Protein AF-0000000066205651 (afdb_homodimer)

Secondary structure (DSSP, 8-state):
-EEEPP---EEEEE-SSSSEEEEESS-B-TT-EEEEEEEEEE-HHHHHHTGGGSGGGGTEEE-GGG-EEEE-BTTTTPEE-SS-SEEEEEETTTTEEEEEESSPBPTTPEEEE-SSS------TTS------S--------------/-EEEPP---EEEEE-SSSSEEEEESS-B-TT-EEEEEEEEEE-HHHHHHTGGGSGGGGTEEE-GGG-EEEE-BTTTTPEE-SS-SEEEEEETTTTEEEEEESSPBPTTPEEEE-SSS------TTS------S--------------

Foldseek 3Di:
DDDDFDDFQWDWDDDPPRAIFIFHQAKDFFFDFRGKFAKDKDDQVCCVVPVCPDPNVVAWDQDPPNMIIHTPDCSRRAAADPDAQKDWDADNVRRMIIITGRGMHHHGGTHHDHPDRDPPPPPVPPPPDPDDPDDPDPDPPPPPPPD/DDDDFDDFQWDWDDDPPHAIFIFHQAKDFFFDWRGKFAKDKDDQVCCVVPVCPDPCVVAWDQDPPNMIIHTPDCSRRAAADPDAQKDWEADNVRRMIIITGHGMHHHGGTHHDHPDPDPHPPPPPPPPPDPDPDCVDDDPPPPPPPD

GO terms:
  GO:0062122 histone H3K37 methyltransferase activity (F, IDA)
  GO:0005634 nucleus (C, IDA)
  GO:0005737 cytoplasm (C, IDA)
  GO:0006325 chromatin organization (P, EXP)
  GO:0000785 chromatin (C, IC)
  GO:0005829 cytosol (C, HDA)
  GO:0005515 protein binding (F, IPI)

Radius of gyration: 24.52 Å; Cα contacts (8 Å, |Δi|>4): 585; chains: 2; bounding box: 42×113×71 Å

Sequence (294 aa):
MRIPVIRSPLEIRDTERKGRGVFALEPIPAQTCIEISPVLMFSKEEYEQHGQYTVLNEYTYVWSEGKQGLALGLGSMFNHDRHPNVYWKKDNRNNYISYYTLREIKTNEELCISYGDHLWFEDEASSASRISPNEENEDFPLQNISLMRIPVIRSPLEIRDTERKGRGVFALEPIPAQTCIEISPVLMFSKEEYEQHGQYTVLNEYTYVWSEGKQGLALGLGSMFNHDRHPNVYWKKDNRNNYISYYTLREIKTNEELCISYGDHLWFEDEASSASRISPNEENEDFPLQNISL

pLDDT: mean 81.28, std 26.22, range [21.36, 98.69]

Structure (mmCIF, N/CA/C/O backbone):
data_AF-0000000066205651-model_v1
#
loop_
_entity.id
_entity.type
_entity.pdbx_description
1 polymer 'Histone-lysine N-methyltransferase, H3 lysine-37 specific'
#
loop_
_atom_site.group_PDB
_atom_site.id
_atom_site.type_symbol
_atom_site.label_atom_id
_atom_site.label_alt_id
_atom_site.label_comp_id
_atom_site.label_asym_id
_atom_site.label_entity_id
_atom_site.label_seq_id
_atom_site.pdbx_PDB_ins_code
_atom_site.Cartn_x
_atom_site.Cartn_y
_atom_site.Cartn_z
_atom_site.occupancy
_atom_site.B_iso_or_equiv
_atom_site.auth_seq_id
_atom_site.auth_comp_id
_atom_site.auth_asym_id
_atom_site.auth_atom_id
_atom_site.pdbx_PDB_model_num
ATOM 1 N N . MET A 1 1 ? 0.336 -13.172 12.688 1 81.19 1 MET A N 1
ATOM 2 C CA . MET A 1 1 ? -0.598 -12.062 12.867 1 81.19 1 MET A CA 1
ATOM 3 C C . MET A 1 1 ? -1.553 -11.961 11.68 1 81.19 1 MET A C 1
ATOM 5 O O . MET A 1 1 ? -1.181 -12.281 10.547 1 81.19 1 MET A O 1
ATOM 9 N N . ARG A 1 2 ? -2.793 -11.641 11.977 1 90.19 2 ARG A N 1
ATOM 10 C CA . ARG A 1 2 ? -3.834 -11.453 10.969 1 90.19 2 ARG A CA 1
ATOM 11 C C . ARG A 1 2 ? -4.395 -10.031 11.023 1 90.19 2 ARG A C 1
ATOM 13 O O . ARG A 1 2 ? -4.812 -9.57 12.086 1 90.19 2 ARG A O 1
ATOM 20 N N . ILE A 1 3 ? -4.344 -9.391 9.859 1 90.94 3 ILE A N 1
ATOM 21 C CA . ILE A 1 3 ? -4.828 -8.016 9.805 1 90.94 3 ILE A CA 1
ATOM 22 C C . ILE A 1 3 ? -5.867 -7.875 8.695 1 90.94 3 ILE A C 1
ATOM 24 O O . ILE A 1 3 ? -5.527 -7.906 7.508 1 90.94 3 ILE A O 1
ATOM 28 N N . PRO A 1 4 ? -7.035 -7.699 9.117 1 90.19 4 PRO A N 1
ATOM 29 C CA . PRO A 1 4 ? -8.039 -7.473 8.07 1 90.19 4 PRO A CA 1
ATOM 30 C C . PRO A 1 4 ? -7.812 -6.172 7.305 1 90.19 4 PRO A C 1
ATOM 32 O O . PRO A 1 4 ? -7.375 -5.176 7.887 1 90.19 4 PRO A O 1
ATOM 35 N N . VAL A 1 5 ? -8.031 -6.266 6.016 1 91.31 5 VAL A N 1
ATOM 36 C CA . VAL A 1 5 ? -8.023 -5.027 5.242 1 91.31 5 VAL A CA 1
ATOM 37 C C . VAL A 1 5 ? -9.234 -4.172 5.621 1 91.31 5 VAL A C 1
ATOM 39 O O . VAL A 1 5 ? -10.383 -4.605 5.469 1 91.31 5 VAL A O 1
ATOM 42 N N . ILE A 1 6 ? -8.977 -2.967 6.047 1 86.69 6 ILE A N 1
ATOM 43 C CA . ILE A 1 6 ? -10.039 -2.123 6.594 1 86.69 6 ILE A CA 1
ATOM 44 C C . ILE A 1 6 ? -10.898 -1.572 5.457 1 86.69 6 ILE A C 1
ATOM 46 O O . ILE A 1 6 ? -10.375 -1.16 4.418 1 86.69 6 ILE A O 1
ATOM 50 N N . ARG A 1 7 ? -12.141 -1.591 5.727 1 84.25 7 ARG A N 1
ATOM 51 C CA . ARG A 1 7 ? -13.117 -0.987 4.836 1 84.25 7 ARG A CA 1
ATOM 52 C C . ARG A 1 7 ? -13.414 0.453 5.242 1 84.25 7 ARG A C 1
ATOM 54 O O . ARG A 1 7 ? -14.211 0.695 6.152 1 84.25 7 ARG A O 1
ATOM 61 N N . SER A 1 8 ? -12.766 1.402 4.684 1 91.75 8 SER A N 1
ATOM 62 C CA . SER A 1 8 ? -13.008 2.811 4.973 1 91.75 8 SER A CA 1
ATOM 63 C C . SER A 1 8 ? -13.562 3.537 3.754 1 91.75 8 SER A C 1
ATOM 65 O O . SER A 1 8 ? -13.258 3.18 2.615 1 91.75 8 SER A O 1
ATOM 67 N N . PRO A 1 9 ? -14.484 4.496 4.031 1 96 9 PRO A N 1
ATOM 68 C CA . PRO A 1 9 ? -15.055 5.258 2.922 1 96 9 PRO A CA 1
ATOM 69 C C . PRO A 1 9 ? -14.125 6.352 2.412 1 96 9 PRO A C 1
ATOM 71 O O . PRO A 1 9 ? -14.398 7.543 2.596 1 96 9 PRO A O 1
ATOM 74 N N . LEU A 1 10 ? -13.117 5.934 1.755 1 97.75 10 LEU A N 1
ATOM 75 C CA . LEU A 1 10 ? -12.078 6.844 1.274 1 97.75 10 LEU A CA 1
ATOM 76 C C . LEU A 1 10 ? -11.914 6.73 -0.238 1 97.75 10 LEU A C 1
ATOM 78 O O . LEU A 1 10 ? -12.312 5.727 -0.835 1 97.75 10 LEU A O 1
ATOM 82 N N . GLU A 1 11 ? -11.391 7.773 -0.78 1 97.06 11 GLU A N 1
ATOM 83 C CA . GLU A 1 11 ? -11.055 7.777 -2.201 1 97.06 11 GLU A CA 1
ATOM 84 C C . GLU A 1 11 ? -9.758 8.531 -2.457 1 97.06 11 GLU A C 1
ATOM 86 O O . GLU A 1 11 ? -9.383 9.422 -1.688 1 97.06 11 GLU A O 1
ATOM 91 N N . ILE A 1 12 ? -9.078 8.07 -3.451 1 96.5 12 ILE A N 1
ATOM 92 C CA . ILE A 1 12 ? -7.883 8.773 -3.906 1 96.5 12 ILE A CA 1
ATOM 93 C C . ILE A 1 12 ? -8.242 9.719 -5.051 1 96.5 12 ILE A C 1
ATOM 95 O O . ILE A 1 12 ? -8.922 9.32 -6 1 96.5 12 ILE A O 1
ATOM 99 N N . ARG A 1 13 ? -7.801 10.945 -4.922 1 95.69 13 ARG A N 1
ATOM 100 C CA . ARG A 1 13 ? -8.055 11.953 -5.949 1 95.69 13 ARG A CA 1
ATOM 101 C C . ARG A 1 13 ? -6.75 12.617 -6.398 1 95.69 13 ARG A C 1
ATOM 103 O O . ARG A 1 13 ? -5.809 12.742 -5.613 1 95.69 13 ARG A O 1
ATOM 110 N N . ASP A 1 14 ? -6.797 12.992 -7.691 1 91.25 14 ASP A N 1
ATOM 111 C CA . ASP A 1 14 ? -5.73 13.891 -8.141 1 91.25 14 ASP A CA 1
ATOM 112 C C . ASP A 1 14 ? -5.867 15.266 -7.504 1 91.25 14 ASP A C 1
ATOM 114 O O . ASP A 1 14 ? -6.977 15.789 -7.367 1 91.25 14 ASP A O 1
ATOM 118 N N . THR A 1 15 ? -4.785 15.688 -7.035 1 85.44 15 THR A N 1
ATOM 119 C CA . THR A 1 15 ? -4.793 17.031 -6.48 1 85.44 15 THR A CA 1
ATOM 120 C C . THR A 1 15 ? -4.262 18.047 -7.496 1 85.44 15 THR A C 1
ATOM 122 O O . THR A 1 15 ? -3.676 17.656 -8.508 1 85.44 15 THR A O 1
ATOM 125 N N . GLU A 1 16 ? -4.793 19.234 -7.344 1 72.06 16 GLU A N 1
ATOM 126 C CA . GLU A 1 16 ? -4.391 20.312 -8.25 1 72.06 16 GLU A CA 1
ATOM 127 C C . GLU A 1 16 ? -2.871 20.375 -8.391 1 72.06 16 GLU A C 1
ATOM 129 O O . GLU A 1 16 ? -2.352 20.719 -9.453 1 72.06 16 GLU A O 1
ATOM 134 N N . ARG A 1 17 ? -2.32 20.219 -7.254 1 63.69 17 ARG A N 1
ATOM 135 C CA . ARG A 1 17 ? -0.863 20.141 -7.305 1 63.69 17 ARG A CA 1
ATOM 136 C C . ARG A 1 17 ? -0.401 18.766 -7.781 1 63.69 17 ARG A C 1
ATOM 138 O O . ARG A 1 17 ? -1.119 17.781 -7.629 1 63.69 17 ARG A O 1
ATOM 145 N N . LYS A 1 18 ? 0.534 18.516 -8.68 1 64.06 18 LYS A N 1
ATOM 146 C CA . LYS A 1 18 ? 1.13 17.297 -9.227 1 64.06 18 LYS A CA 1
ATOM 147 C C . LYS A 1 18 ? 1.154 16.172 -8.188 1 64.06 18 LYS A C 1
ATOM 149 O O . LYS A 1 18 ? 1.716 16.344 -7.102 1 64.06 18 LYS A O 1
ATOM 154 N N . GLY A 1 19 ? -0.089 15.547 -7.844 1 86.56 19 GLY A N 1
ATOM 155 C CA . GLY A 1 19 ? -0.025 14.461 -6.879 1 86.56 19 GLY A CA 1
ATOM 156 C C . GLY A 1 19 ? -1.388 13.891 -6.531 1 86.56 19 GLY A C 1
ATOM 157 O O . GLY A 1 19 ? -2.387 14.219 -7.176 1 86.56 19 GLY A O 1
ATOM 158 N N . ARG A 1 20 ? -1.406 13.016 -5.707 1 93.56 20 ARG A N 1
ATOM 159 C CA . ARG A 1 20 ? -2.613 12.344 -5.234 1 93.56 20 ARG A CA 1
ATOM 160 C C . ARG A 1 20 ? -2.83 12.602 -3.746 1 93.56 20 ARG A C 1
ATOM 162 O O . ARG A 1 20 ? -1.893 12.953 -3.027 1 93.56 20 ARG A O 1
ATOM 169 N N . GLY A 1 21 ? -4.133 12.617 -3.391 1 95.88 21 GLY A N 1
ATOM 170 C CA . GLY A 1 21 ? -4.523 12.711 -1.992 1 95.88 21 GLY A CA 1
ATOM 171 C C . GLY A 1 21 ? -5.648 11.766 -1.623 1 95.88 21 GLY A C 1
ATOM 172 O O . GLY A 1 21 ? -6.254 11.141 -2.498 1 95.88 21 GLY A O 1
ATOM 173 N N . VAL A 1 22 ? -5.887 11.648 -0.343 1 97.62 22 VAL A N 1
ATOM 174 C CA . VAL A 1 22 ? -6.93 10.781 0.185 1 97.62 22 VAL A CA 1
ATOM 175 C C . VAL A 1 22 ? -8.078 11.625 0.74 1 97.62 22 VAL A C 1
ATOM 177 O O . VAL A 1 22 ? -7.852 12.531 1.541 1 97.62 22 VAL A O 1
ATOM 180 N N . PHE A 1 23 ? -9.273 11.297 0.309 1 97.94 23 PHE A N 1
ATOM 181 C CA . PHE A 1 23 ? -10.438 12.094 0.684 1 97.94 23 PHE A CA 1
ATOM 182 C C . PHE A 1 23 ? -11.539 11.203 1.259 1 97.94 23 PHE A C 1
ATOM 184 O O . PHE A 1 23 ? -11.688 10.055 0.848 1 97.94 23 PHE A O 1
ATOM 191 N N . ALA A 1 24 ? -12.289 11.805 2.113 1 98.38 24 ALA A N 1
ATOM 192 C CA . ALA A 1 24 ? -13.422 11.094 2.699 1 98.38 24 ALA A CA 1
ATOM 193 C C . ALA A 1 24 ? -14.633 11.148 1.777 1 98.38 24 ALA A C 1
ATOM 195 O O . ALA A 1 24 ? -14.984 12.211 1.258 1 98.38 24 ALA A O 1
ATOM 196 N N . LEU A 1 25 ? -15.273 9.969 1.67 1 97.88 25 LEU A N 1
ATOM 197 C CA . LEU A 1 25 ? -16.5 9.883 0.884 1 97.88 25 LEU A CA 1
ATOM 198 C C . LEU A 1 25 ? -17.719 10.148 1.756 1 97.88 25 LEU A C 1
ATOM 200 O O . LEU A 1 25 ? -18.797 10.461 1.243 1 97.88 25 LEU A O 1
ATOM 204 N N . GLU A 1 26 ? -17.594 9.906 3 1 98.06 26 GLU A N 1
ATOM 205 C CA . GLU A 1 26 ? -18.594 10.117 4.043 1 98.06 26 GLU A CA 1
ATOM 206 C C . GLU A 1 26 ? -17.953 10.633 5.328 1 98.06 26 GLU A C 1
ATOM 208 O O . GLU A 1 26 ? -16.734 10.602 5.469 1 98.06 26 GLU A O 1
ATOM 213 N N . PRO A 1 27 ? -18.797 11.164 6.219 1 98.62 27 PRO A N 1
ATOM 214 C CA . PRO A 1 27 ? -18.1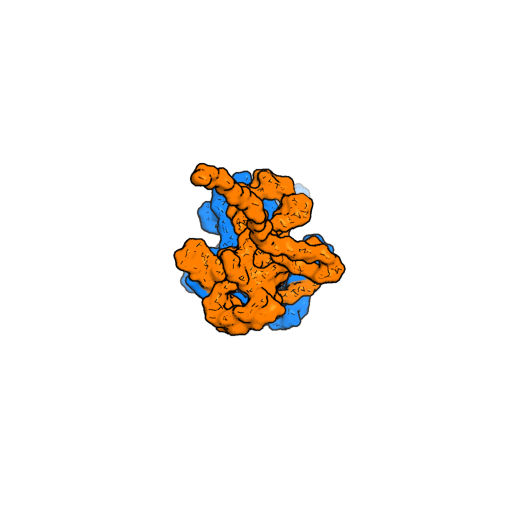88 11.562 7.496 1 98.62 27 PRO A CA 1
ATOM 215 C C . PRO A 1 27 ? -17.547 10.391 8.234 1 98.62 27 PRO A C 1
ATOM 217 O O . PRO A 1 27 ? -18.078 9.273 8.219 1 98.62 27 PRO A O 1
ATOM 220 N N . ILE A 1 28 ? -16.453 10.695 8.844 1 98.44 28 ILE A N 1
ATOM 221 C CA . ILE A 1 28 ? -15.742 9.703 9.648 1 98.44 28 ILE A CA 1
ATOM 222 C C . ILE A 1 28 ? -15.547 10.234 11.07 1 98.44 28 ILE A C 1
ATOM 224 O O . ILE A 1 28 ? -14.969 11.312 11.258 1 98.44 28 ILE A O 1
ATOM 228 N N . PRO A 1 29 ? -15.945 9.531 12.07 1 98.62 29 PRO A N 1
ATOM 229 C CA . PRO A 1 29 ? -15.805 10.008 13.445 1 98.62 29 PRO A CA 1
ATOM 230 C C . PRO A 1 29 ? -14.344 10.164 13.867 1 98.62 29 PRO A C 1
ATOM 232 O O . PRO A 1 29 ? -13.453 9.57 13.25 1 98.62 29 PRO A O 1
ATOM 235 N N . ALA A 1 30 ? -14.094 10.922 14.969 1 98.31 30 ALA A N 1
ATOM 236 C CA . ALA A 1 30 ? -12.773 11.008 15.586 1 98.31 30 ALA A CA 1
ATOM 237 C C . ALA A 1 30 ? -12.344 9.656 16.141 1 98.31 30 ALA A C 1
ATOM 239 O O . ALA A 1 30 ? -13.188 8.82 16.5 1 98.31 30 ALA A O 1
ATOM 240 N N . GLN A 1 31 ? -11.039 9.438 16.094 1 97.88 31 GLN A N 1
ATOM 241 C CA . GLN A 1 31 ? -10.391 8.273 16.703 1 97.88 31 GLN A CA 1
ATOM 242 C C . GLN A 1 31 ? -10.828 6.98 16 1 97.88 31 GLN A C 1
ATOM 244 O O . GLN A 1 31 ? -11.016 5.957 16.656 1 97.88 31 GLN A O 1
ATOM 249 N N . THR A 1 32 ? -11.156 7.074 14.742 1 97.94 32 THR A N 1
ATOM 250 C CA . THR A 1 32 ? -11.461 5.898 13.93 1 97.94 32 THR A CA 1
ATOM 251 C C . THR A 1 32 ? -10.203 5.398 13.219 1 97.94 32 THR A C 1
ATOM 253 O O . THR A 1 32 ? -9.477 6.18 12.602 1 97.94 32 THR A O 1
ATOM 256 N N . CYS A 1 33 ? -9.883 4.094 13.383 1 97.06 33 CYS A N 1
ATOM 257 C CA . CYS A 1 33 ? -8.812 3.502 12.578 1 97.06 33 CYS A CA 1
ATOM 258 C C . CYS A 1 33 ? -9.234 3.383 11.117 1 97.06 33 CYS A C 1
ATOM 260 O O . CYS A 1 33 ? -10.148 2.631 10.789 1 97.06 33 CYS A O 1
ATOM 262 N N . ILE A 1 34 ? -8.547 4.051 10.273 1 97.56 34 ILE A N 1
ATOM 263 C CA . ILE A 1 34 ? -9.031 4.121 8.891 1 97.56 34 ILE A CA 1
ATOM 264 C C . ILE A 1 34 ? -8.109 3.307 7.984 1 97.56 34 ILE A C 1
ATOM 266 O O . ILE A 1 34 ? -8.453 3.029 6.832 1 97.56 34 ILE A O 1
ATOM 270 N N . GLU A 1 35 ? -6.961 2.945 8.461 1 96.56 35 GLU A N 1
ATOM 271 C CA . GLU A 1 35 ? -5.98 2.232 7.648 1 96.56 35 GLU A CA 1
ATOM 272 C C . GLU A 1 35 ? -4.945 1.532 8.523 1 96.56 35 GLU A C 1
ATOM 274 O O . GLU A 1 35 ? -4.469 2.102 9.508 1 96.56 35 GLU A O 1
ATOM 279 N N . ILE A 1 36 ? -4.629 0.306 8.203 1 96.19 36 ILE A N 1
ATOM 280 C CA . ILE A 1 36 ? -3.453 -0.403 8.688 1 96.19 36 ILE A CA 1
ATOM 281 C C . ILE A 1 36 ? -2.555 -0.789 7.516 1 96.19 36 ILE A C 1
ATOM 283 O O . ILE A 1 36 ? -2.936 -1.611 6.68 1 96.19 36 ILE A O 1
ATOM 287 N N . SER A 1 37 ? -1.415 -0.199 7.512 1 96.38 37 SER A N 1
ATOM 288 C CA . SER A 1 37 ? -0.511 -0.408 6.383 1 96.38 37 SER A CA 1
ATOM 289 C C . SER A 1 37 ? 0.656 -1.31 6.773 1 96.38 37 SER A C 1
ATOM 291 O O . SER A 1 37 ? 1.397 -1.007 7.711 1 96.38 37 SER A O 1
ATOM 293 N N . PRO A 1 38 ? 0.781 -2.385 6 1 95.81 38 PRO A N 1
ATOM 294 C CA . PRO A 1 38 ? 2.072 -3.061 6.141 1 95.81 38 PRO A CA 1
ATOM 295 C C . PRO A 1 38 ? 3.246 -2.186 5.703 1 95.81 38 PRO A C 1
ATOM 297 O O . PRO A 1 38 ? 3.074 -1.285 4.879 1 95.81 38 PRO A O 1
ATOM 300 N N . VAL A 1 39 ? 4.383 -2.529 6.289 1 96.56 39 VAL A N 1
ATOM 301 C CA . VAL A 1 39 ? 5.547 -1.695 6.008 1 96.56 39 VAL A CA 1
ATOM 302 C C . VAL A 1 39 ? 6.609 -2.518 5.281 1 96.56 39 VAL A C 1
ATOM 304 O O . VAL A 1 39 ? 6.941 -3.625 5.711 1 96.56 39 VAL A O 1
ATOM 307 N N . LEU A 1 40 ? 7.078 -2.004 4.176 1 96.69 40 LEU A N 1
ATOM 308 C CA . LEU A 1 40 ? 8.273 -2.518 3.52 1 96.69 40 LEU A CA 1
ATOM 309 C C . LEU A 1 40 ? 9.531 -1.924 4.148 1 96.69 40 LEU A C 1
ATOM 311 O O . LEU A 1 40 ? 9.766 -0.716 4.062 1 96.69 40 LEU A O 1
ATOM 315 N N . MET A 1 41 ? 10.367 -2.785 4.652 1 96.5 41 MET A N 1
ATOM 316 C CA . MET A 1 41 ? 11.516 -2.332 5.441 1 96.5 41 MET A CA 1
ATOM 317 C C . MET A 1 41 ? 12.781 -2.307 4.594 1 96.5 41 MET A C 1
ATOM 319 O O . MET A 1 41 ? 13.039 -3.236 3.828 1 96.5 41 MET A O 1
ATOM 323 N N . PHE A 1 42 ? 13.5 -1.247 4.734 1 97.56 42 PHE A N 1
ATOM 324 C CA . PHE A 1 42 ? 14.836 -1.11 4.152 1 97.56 42 PHE A CA 1
ATOM 325 C C . PHE A 1 42 ? 15.898 -1.08 5.242 1 97.56 42 PHE A C 1
ATOM 327 O O . PHE A 1 42 ? 15.766 -0.344 6.227 1 97.56 42 PHE A O 1
ATOM 334 N N . SER A 1 43 ? 16.906 -1.793 5.008 1 98 43 SER A N 1
ATOM 335 C CA . SER A 1 43 ? 18.016 -1.734 5.961 1 98 43 SER A CA 1
ATOM 336 C C . SER A 1 43 ? 18.703 -0.373 5.934 1 98 43 SER A C 1
ATOM 338 O O . SER A 1 43 ? 18.609 0.354 4.941 1 98 43 SER A O 1
ATOM 340 N N . LYS A 1 44 ? 19.359 -0.144 7.066 1 98 44 LYS A N 1
ATOM 341 C CA . LYS A 1 44 ? 20.125 1.101 7.129 1 98 44 LYS A CA 1
ATOM 342 C C . LYS A 1 44 ? 21.125 1.187 5.988 1 98 44 LYS A C 1
ATOM 344 O O . LYS A 1 44 ? 21.234 2.217 5.32 1 98 44 LYS A O 1
ATOM 349 N N . GLU A 1 45 ? 21.812 0.187 5.754 1 98.31 45 GLU A N 1
ATOM 350 C CA . GLU A 1 45 ? 22.875 0.161 4.754 1 98.31 45 GLU A CA 1
ATOM 351 C C . GLU A 1 45 ? 22.312 0.407 3.354 1 98.31 45 GLU A C 1
ATOM 353 O O . GLU A 1 45 ? 22.812 1.279 2.631 1 98.31 45 GLU A O 1
ATOM 358 N N . GLU A 1 46 ? 21.281 -0.318 2.967 1 97.75 46 GLU A N 1
ATOM 359 C CA . GLU A 1 46 ? 20.781 -0.152 1.605 1 97.75 46 GLU A CA 1
ATOM 360 C C . GLU A 1 46 ? 20.156 1.226 1.413 1 97.75 46 GLU A C 1
ATOM 362 O O . GLU A 1 46 ? 20.172 1.773 0.309 1 97.75 46 GLU A O 1
ATOM 367 N N . TYR A 1 47 ? 19.609 1.688 2.484 1 97.75 47 TYR A N 1
ATOM 368 C CA . TYR A 1 47 ? 18.969 2.99 2.336 1 97.75 47 TYR A CA 1
ATOM 369 C C . TYR A 1 47 ? 20.016 4.098 2.205 1 97.75 47 TYR A C 1
ATOM 371 O O . TYR A 1 47 ? 19.875 4.98 1.356 1 97.75 47 TYR A O 1
ATOM 379 N N . GLU A 1 48 ? 21.031 4.059 2.998 1 97.88 48 GLU A N 1
ATOM 380 C CA . GLU A 1 48 ? 22.094 5.062 2.951 1 97.88 48 GLU A CA 1
ATOM 381 C C . GLU A 1 48 ? 22.844 5.004 1.63 1 97.88 48 GLU A C 1
ATOM 383 O O . GLU A 1 48 ? 23.234 6.035 1.081 1 97.88 48 GLU A O 1
ATOM 388 N N . GLN A 1 49 ? 22.953 3.877 1.144 1 98.31 49 GLN A N 1
ATOM 389 C CA . GLN A 1 49 ? 23.781 3.705 -0.044 1 98.31 49 GLN A CA 1
ATOM 390 C C . GLN A 1 49 ? 22.969 3.879 -1.318 1 98.31 49 GLN A C 1
ATOM 392 O O . GLN A 1 49 ? 23.5 4.273 -2.357 1 98.31 49 GLN A O 1
ATOM 397 N N . HIS A 1 50 ? 21.625 3.605 -1.234 1 98.5 50 HIS A N 1
ATOM 398 C CA . HIS A 1 50 ? 20.859 3.547 -2.475 1 98.5 50 HIS A CA 1
ATOM 399 C C . HIS A 1 50 ? 19.484 4.199 -2.309 1 98.5 50 HIS A C 1
ATOM 401 O O . HIS A 1 50 ? 19.156 5.141 -3.031 1 98.5 50 HIS A O 1
ATOM 407 N N . GLY A 1 51 ? 18.703 3.787 -1.292 1 97.81 51 GLY A N 1
ATOM 408 C CA . GLY A 1 51 ? 17.312 4.18 -1.144 1 97.81 51 GLY A CA 1
ATOM 409 C C . GLY A 1 51 ? 17.109 5.684 -1.106 1 97.81 51 GLY A C 1
ATOM 410 O O . GLY A 1 51 ? 16.188 6.207 -1.729 1 97.81 51 GLY A O 1
ATOM 411 N N . GLN A 1 52 ? 18.016 6.344 -0.417 1 97.31 52 GLN A N 1
ATOM 412 C CA . GLN A 1 52 ? 17.828 7.777 -0.204 1 97.31 52 GLN A CA 1
ATOM 413 C C . GLN A 1 52 ? 18.031 8.555 -1.502 1 97.31 52 GLN A C 1
ATOM 415 O O . GLN A 1 52 ? 17.672 9.727 -1.588 1 97.31 52 GLN A O 1
ATOM 420 N N . TYR A 1 53 ? 18.516 7.953 -2.531 1 98.12 53 TYR A N 1
ATOM 421 C CA . TYR A 1 53 ? 18.75 8.617 -3.807 1 98.12 53 TYR A CA 1
ATOM 422 C C . TYR A 1 53 ? 17.625 8.344 -4.793 1 98.12 53 TYR A C 1
ATOM 424 O O . TYR A 1 53 ? 17.766 8.602 -5.992 1 98.12 53 TYR A O 1
ATOM 432 N N . THR A 1 54 ? 16.531 7.801 -4.32 1 97.88 54 THR A N 1
ATOM 433 C CA . THR A 1 54 ? 15.32 7.574 -5.105 1 97.88 54 THR A CA 1
ATOM 434 C C . THR A 1 54 ? 14.148 8.375 -4.547 1 97.88 54 THR A C 1
ATOM 436 O O . THR A 1 54 ? 14.289 9.047 -3.52 1 97.88 54 THR A O 1
ATOM 439 N N . VAL A 1 55 ? 13.008 8.258 -5.191 1 96.94 55 VAL A N 1
ATOM 440 C CA . VAL A 1 55 ? 11.797 8.953 -4.762 1 96.94 55 VAL A CA 1
ATOM 441 C C . VAL A 1 55 ? 11.367 8.445 -3.389 1 96.94 55 VAL A C 1
ATOM 443 O O . VAL A 1 55 ? 10.586 9.094 -2.693 1 96.94 55 VAL A O 1
ATOM 446 N N . LEU A 1 56 ? 11.93 7.336 -2.939 1 96.12 56 LEU A N 1
ATOM 447 C CA . LEU A 1 56 ? 11.586 6.77 -1.641 1 96.12 56 LEU A CA 1
ATOM 448 C C . LEU A 1 56 ? 11.812 7.789 -0.527 1 96.12 56 LEU A C 1
ATOM 450 O O . LEU A 1 56 ? 11.117 7.766 0.491 1 96.12 56 LEU A O 1
ATOM 454 N N . ASN A 1 57 ? 12.75 8.617 -0.715 1 95 57 ASN A N 1
ATOM 455 C CA . ASN A 1 57 ? 13.164 9.539 0.333 1 95 57 ASN A CA 1
ATOM 456 C C . ASN A 1 57 ? 12.031 10.477 0.735 1 95 57 ASN A C 1
ATOM 458 O O . ASN A 1 57 ? 12.078 11.102 1.799 1 95 57 ASN A O 1
ATOM 462 N N . GLU A 1 58 ? 10.992 10.539 -0.005 1 91.94 58 GLU A N 1
ATOM 463 C CA . GLU A 1 58 ? 9.844 11.398 0.271 1 91.94 58 GLU A CA 1
ATOM 464 C C . GLU A 1 58 ? 8.703 10.617 0.909 1 91.94 58 GLU A C 1
ATOM 466 O O . GLU A 1 58 ? 7.719 11.203 1.368 1 91.94 58 GLU A O 1
ATOM 471 N N . TYR A 1 59 ? 8.875 9.305 1.014 1 94.94 59 TYR A N 1
ATOM 472 C CA . TYR A 1 59 ? 7.723 8.484 1.362 1 94.94 59 TYR A CA 1
ATOM 473 C C . TYR A 1 59 ? 8.008 7.645 2.604 1 94.94 59 TYR A C 1
ATOM 475 O O . TYR A 1 59 ? 7.086 7.105 3.221 1 94.94 59 TYR A O 1
ATOM 483 N N . THR A 1 60 ? 9.211 7.562 2.979 1 95.44 60 THR A N 1
ATOM 484 C CA . THR A 1 60 ? 9.523 6.578 4.008 1 95.44 60 THR A CA 1
ATOM 485 C C . THR A 1 60 ? 9.453 7.207 5.395 1 95.44 60 THR A C 1
ATOM 487 O O . THR A 1 60 ? 9.57 8.43 5.535 1 95.44 60 THR A O 1
ATOM 490 N N . TYR A 1 61 ? 9.305 6.352 6.383 1 93.94 61 TYR A N 1
ATOM 491 C CA . TYR A 1 61 ? 9.367 6.645 7.809 1 93.94 61 TYR A CA 1
ATOM 492 C C . TYR A 1 61 ? 10.664 6.121 8.414 1 93.94 61 TYR A C 1
ATOM 494 O O . TYR A 1 61 ? 11.125 5.031 8.07 1 93.94 61 TYR A O 1
ATOM 502 N N . VAL A 1 62 ? 11.188 6.891 9.32 1 93.19 62 VAL A N 1
ATOM 503 C CA . VAL A 1 62 ? 12.359 6.402 10.047 1 93.19 62 VAL A CA 1
ATOM 504 C C . VAL A 1 62 ? 11.938 5.316 11.031 1 93.19 62 VAL A C 1
ATOM 506 O O . VAL A 1 62 ? 10.961 5.48 11.766 1 93.19 62 VAL A O 1
ATOM 509 N N . TRP A 1 63 ? 12.672 4.242 10.938 1 93.25 63 TRP A N 1
ATOM 510 C CA . TRP A 1 63 ? 12.414 3.113 11.82 1 93.25 63 TRP A CA 1
ATOM 511 C C . TRP A 1 63 ? 13.586 2.881 12.766 1 93.25 63 TRP A C 1
ATOM 513 O O . TRP A 1 63 ? 14.562 3.643 12.758 1 93.25 63 TRP A O 1
ATOM 523 N N . SER A 1 64 ? 13.461 1.961 13.688 1 90.62 64 SER A N 1
ATOM 524 C CA . SER A 1 64 ? 14.5 1.682 14.672 1 90.62 64 SER A CA 1
ATOM 525 C C . SER A 1 64 ? 15.82 1.335 14 1 90.62 64 SER A C 1
ATOM 527 O O . SER A 1 64 ? 15.836 0.758 12.906 1 90.62 64 SER A O 1
ATOM 529 N N . GLU A 1 65 ? 16.906 1.784 14.648 1 93.19 65 GLU A N 1
ATOM 530 C CA . GLU A 1 65 ? 18.266 1.42 14.258 1 93.19 65 GLU A CA 1
ATOM 531 C C . GLU A 1 65 ? 18.594 1.957 12.867 1 93.19 65 GLU A C 1
ATOM 533 O O . GLU A 1 65 ? 19.297 1.305 12.102 1 93.19 65 GLU A O 1
ATOM 538 N N . GLY A 1 66 ? 17.969 2.953 12.492 1 93.06 66 GLY A N 1
ATOM 539 C CA . GLY A 1 66 ? 18.312 3.621 11.25 1 93.06 66 GLY A CA 1
ATOM 540 C C . GLY A 1 66 ? 17.625 3.018 10.039 1 93.06 66 GLY A C 1
ATOM 541 O O . GLY A 1 66 ? 17.859 3.441 8.906 1 93.06 66 GLY A O 1
ATOM 542 N N . LYS A 1 67 ? 16.797 2.055 10.25 1 96.94 67 LYS A N 1
ATOM 543 C CA . LYS A 1 67 ? 16.016 1.472 9.156 1 96.94 67 LYS A CA 1
ATOM 544 C C . LYS A 1 67 ? 14.953 2.453 8.656 1 96.94 67 LYS A C 1
ATOM 546 O O . LYS A 1 67 ? 14.578 3.389 9.359 1 96.94 67 LYS A O 1
ATOM 551 N N . GLN A 1 68 ? 14.609 2.268 7.422 1 96.75 68 GLN A N 1
ATOM 552 C CA . GLN A 1 68 ? 13.523 3.041 6.82 1 96.75 68 GLN A CA 1
ATOM 553 C C . GLN A 1 68 ? 12.375 2.139 6.395 1 96.75 68 GLN A C 1
ATOM 555 O O . GLN A 1 68 ? 12.594 1.016 5.938 1 96.75 68 GLN A O 1
ATOM 560 N N . GLY A 1 69 ? 11.164 2.596 6.656 1 97.19 69 GLY A N 1
ATOM 561 C CA . GLY A 1 69 ? 9.977 1.829 6.297 1 97.19 69 GLY A CA 1
ATOM 562 C C . GLY A 1 69 ? 9.047 2.57 5.355 1 97.19 69 GLY A C 1
ATOM 563 O O . GLY A 1 69 ? 8.734 3.74 5.578 1 97.19 69 GLY A O 1
ATOM 564 N N . LEU A 1 70 ? 8.664 1.922 4.293 1 97.56 70 LEU A N 1
ATOM 565 C CA . LEU A 1 70 ? 7.652 2.438 3.385 1 97.56 70 LEU A CA 1
ATOM 566 C C . LEU A 1 70 ? 6.285 1.835 3.697 1 97.56 70 LEU A C 1
ATOM 568 O O . LEU A 1 70 ? 6.121 0.613 3.674 1 97.56 70 LEU A O 1
ATOM 572 N N . ALA A 1 71 ? 5.379 2.738 4.012 1 97.38 71 ALA A N 1
ATOM 573 C CA . ALA A 1 71 ? 4.02 2.252 4.242 1 97.38 71 ALA A CA 1
ATOM 574 C C . ALA A 1 71 ? 3.359 1.83 2.934 1 97.38 71 ALA A C 1
ATOM 576 O O . ALA A 1 71 ? 3.238 2.633 2.004 1 97.38 71 ALA A O 1
ATOM 577 N N . LEU A 1 72 ? 2.99 0.635 2.883 1 96.56 72 LEU A N 1
ATOM 578 C CA . LEU A 1 72 ? 2.145 0.214 1.771 1 96.56 72 LEU A CA 1
ATOM 579 C C . LEU A 1 72 ? 0.687 0.585 2.025 1 96.56 72 LEU A C 1
ATOM 581 O O . LEU A 1 72 ? 0.4 1.473 2.832 1 96.56 72 LEU A O 1
ATOM 585 N N . GLY A 1 73 ? -0.306 0.09 1.306 1 94.31 73 GLY A N 1
ATOM 586 C CA . GLY A 1 73 ? -1.676 0.537 1.501 1 94.31 73 GLY A CA 1
ATOM 587 C C . GLY A 1 73 ? -1.881 2 1.16 1 94.31 73 GLY A C 1
ATOM 588 O O . GLY A 1 73 ? -1.392 2.479 0.134 1 94.31 73 GLY A O 1
ATOM 589 N N . LEU A 1 74 ? -2.6 2.674 2.115 1 95.94 74 LEU A N 1
ATOM 590 C CA . LEU A 1 74 ? -2.887 4.09 1.904 1 95.94 74 LEU A CA 1
ATOM 591 C C . LEU A 1 74 ? -1.844 4.965 2.592 1 95.94 74 LEU A C 1
ATOM 593 O O . LEU A 1 74 ? -1.82 6.18 2.396 1 95.94 74 LEU A O 1
ATOM 597 N N . GLY A 1 75 ? -1.034 4.375 3.357 1 95.94 75 GLY A N 1
ATOM 598 C CA . GLY A 1 75 ? -0.125 5.133 4.203 1 95.94 75 GLY A CA 1
ATOM 599 C C . GLY A 1 75 ? 0.755 6.094 3.428 1 95.94 75 GLY A C 1
ATOM 600 O O . GLY A 1 75 ? 1.094 7.172 3.92 1 95.94 75 GLY A O 1
ATOM 601 N N . SER A 1 76 ? 1.104 5.727 2.281 1 95.56 76 SER A N 1
ATOM 602 C CA . SER A 1 76 ? 1.995 6.539 1.461 1 95.56 76 SER A CA 1
ATOM 603 C C . SER A 1 76 ? 1.21 7.531 0.607 1 95.56 76 SER A C 1
ATOM 605 O O . SER A 1 76 ? 1.794 8.289 -0.17 1 95.56 76 SER A O 1
ATOM 607 N N . MET A 1 77 ? -0.053 7.551 0.741 1 95.44 77 MET A N 1
ATOM 608 C CA . MET A 1 77 ? -0.883 8.406 -0.102 1 95.44 77 MET A CA 1
ATOM 609 C C . MET A 1 77 ? -1.351 9.641 0.664 1 95.44 77 MET A C 1
ATOM 611 O O . MET A 1 77 ? -1.87 10.586 0.07 1 95.44 77 MET A O 1
ATOM 615 N N . PHE A 1 78 ? -1.176 9.617 1.989 1 95.81 78 PHE A N 1
ATOM 616 C CA . PHE A 1 78 ? -1.58 10.781 2.773 1 95.81 78 PHE A CA 1
ATOM 617 C C . PHE A 1 78 ? -0.63 11.945 2.539 1 95.81 78 PHE A C 1
ATOM 619 O O . PHE A 1 78 ? 0.588 11.797 2.646 1 95.81 78 PHE A O 1
ATOM 626 N N . ASN A 1 79 ? -1.168 13.102 2.297 1 93.75 79 ASN A N 1
ATOM 627 C CA . ASN A 1 79 ? -0.354 14.312 2.24 1 93.75 79 ASN A CA 1
ATOM 628 C C . ASN A 1 79 ? -0.058 14.859 3.635 1 93.75 79 ASN A C 1
ATOM 630 O O . ASN A 1 79 ? -0.708 14.469 4.605 1 93.75 79 ASN A O 1
ATOM 634 N N . HIS A 1 80 ? 0.91 15.68 3.594 1 93.38 80 HIS A N 1
ATOM 635 C CA . HIS A 1 80 ? 1.228 16.359 4.844 1 93.38 80 HIS A CA 1
ATOM 636 C C . HIS A 1 80 ? 0.548 17.734 4.914 1 93.38 80 HIS A C 1
ATOM 638 O O . HIS A 1 80 ? 0.368 18.391 3.889 1 93.38 80 HIS A O 1
ATOM 644 N N . ASP A 1 81 ? 0.188 18.047 6.148 1 93.25 81 ASP A N 1
ATOM 645 C CA . ASP A 1 81 ? -0.411 19.344 6.418 1 93.25 81 ASP A CA 1
ATOM 646 C C . ASP A 1 81 ? 0.032 19.891 7.777 1 93.25 81 ASP A C 1
ATOM 648 O O . ASP A 1 81 ? 0.359 19.109 8.68 1 93.25 81 ASP A O 1
ATOM 652 N N . ARG A 1 82 ? 0.057 21.188 7.883 1 92.62 82 ARG A N 1
ATOM 653 C CA . ARG A 1 82 ? 0.39 21.828 9.156 1 92.62 82 ARG A CA 1
ATOM 654 C C . ARG A 1 82 ? -0.698 21.578 10.195 1 92.62 82 ARG A C 1
ATOM 656 O O . ARG A 1 82 ? -0.426 21.578 11.391 1 92.62 82 ARG A O 1
ATOM 663 N N . HIS A 1 83 ? -1.902 21.438 9.711 1 94.38 83 HIS A N 1
ATOM 664 C CA . HIS A 1 83 ? -3.035 21.078 10.562 1 94.38 83 HIS A CA 1
ATOM 665 C C . HIS A 1 83 ? -3.561 19.688 10.227 1 94.38 83 HIS A C 1
ATOM 667 O O . HIS A 1 83 ? -4.66 19.547 9.688 1 94.38 83 HIS A O 1
ATOM 673 N N . PRO A 1 84 ? -2.854 18.75 10.641 1 96.62 84 PRO A N 1
ATOM 674 C CA . PRO A 1 84 ? -3.23 17.391 10.281 1 96.62 84 PRO A CA 1
ATOM 675 C C . PRO A 1 84 ? -4.543 16.953 10.93 1 96.62 84 PRO A C 1
ATOM 677 O O . PRO A 1 84 ? -4.961 17.531 11.938 1 96.62 84 PRO A O 1
ATOM 680 N N . ASN A 1 85 ? -5.211 16 10.312 1 97.81 85 ASN A N 1
ATOM 681 C CA . ASN A 1 85 ? -6.438 15.43 10.867 1 97.81 85 ASN A CA 1
ATOM 682 C C . ASN A 1 85 ? -6.34 13.914 11.008 1 97.81 85 ASN A C 1
ATOM 684 O O . ASN A 1 85 ? -7.316 13.258 11.375 1 97.81 85 ASN A O 1
ATOM 688 N N . VAL A 1 86 ? -5.148 13.383 10.75 1 97.69 86 VAL A N 1
ATOM 689 C CA . VAL A 1 86 ? -4.852 11.961 10.914 1 97.69 86 VAL A CA 1
ATOM 690 C C . VAL A 1 86 ? -3.549 11.797 11.695 1 97.69 86 VAL A C 1
ATOM 692 O O . VAL A 1 86 ? -2.574 12.508 11.445 1 97.69 86 VAL A O 1
ATOM 695 N N . TYR A 1 87 ? -3.553 10.891 12.641 1 96.19 87 TYR A N 1
ATOM 696 C CA . TYR A 1 87 ? -2.309 10.5 13.297 1 96.19 87 TYR A CA 1
ATOM 697 C C . TYR A 1 87 ? -2.025 9.016 13.086 1 96.19 87 TYR A C 1
ATOM 699 O O . TYR A 1 87 ? -2.869 8.289 12.562 1 96.19 87 TYR A O 1
ATOM 707 N N . TRP A 1 88 ? -0.799 8.664 13.375 1 96.62 88 TRP A N 1
ATOM 708 C CA . TRP A 1 88 ? -0.411 7.289 13.086 1 96.62 88 TRP A CA 1
ATOM 709 C C . TRP A 1 88 ? 0.42 6.703 14.227 1 96.62 88 TRP A C 1
ATOM 711 O O . TRP A 1 88 ? 0.994 7.445 15.023 1 96.62 88 TRP A O 1
ATOM 721 N N . LYS A 1 89 ? 0.352 5.371 14.289 1 94.25 89 LYS A N 1
ATOM 722 C CA . LYS A 1 89 ? 1.101 4.594 15.266 1 94.25 89 LYS A CA 1
ATOM 723 C C . LYS A 1 89 ? 1.871 3.459 14.602 1 94.25 89 LYS A C 1
ATOM 725 O O . LYS A 1 89 ? 1.307 2.699 13.812 1 94.25 89 LYS A O 1
ATOM 730 N N . LYS A 1 90 ? 3.121 3.373 15.023 1 94.81 90 LYS A N 1
ATOM 731 C CA . LYS A 1 90 ? 3.945 2.283 14.508 1 94.81 90 LYS A CA 1
ATOM 732 C C . LYS A 1 90 ? 3.818 1.036 15.375 1 94.81 90 LYS A C 1
ATOM 734 O O . LYS A 1 90 ? 3.777 1.131 16.609 1 94.81 90 LYS A O 1
ATOM 739 N N . ASP A 1 91 ? 3.699 -0.014 14.75 1 94.25 91 ASP A N 1
ATOM 740 C CA . ASP A 1 91 ? 3.91 -1.312 15.383 1 94.25 91 ASP A CA 1
ATOM 741 C C . ASP A 1 91 ? 5.277 -1.888 15.008 1 94.25 91 ASP A C 1
ATOM 743 O O . ASP A 1 91 ? 5.41 -2.572 13.992 1 94.25 91 ASP A O 1
ATOM 747 N N . ASN A 1 92 ? 6.281 -1.663 15.773 1 92 92 ASN A N 1
ATOM 748 C CA . ASN A 1 92 ? 7.66 -2.033 15.477 1 92 92 ASN A CA 1
ATOM 749 C C . ASN A 1 92 ? 7.844 -3.549 15.469 1 92 92 ASN A C 1
ATOM 751 O O . ASN A 1 92 ? 8.703 -4.07 14.758 1 92 92 ASN A O 1
ATOM 755 N N . ARG A 1 93 ? 7.051 -4.164 16.219 1 90.06 93 ARG A N 1
ATOM 756 C CA . ARG A 1 93 ? 7.168 -5.617 16.328 1 90.06 93 ARG A CA 1
ATOM 757 C C . ARG A 1 93 ? 6.703 -6.301 15.047 1 90.06 93 ARG A C 1
ATOM 759 O O . ARG A 1 93 ? 7.352 -7.23 14.562 1 90.06 93 ARG A O 1
ATOM 766 N N . ASN A 1 94 ? 5.609 -5.789 14.516 1 91.44 94 ASN A N 1
ATOM 767 C CA . ASN A 1 94 ? 5.004 -6.492 13.391 1 91.44 94 ASN A CA 1
ATOM 768 C C . ASN A 1 94 ? 5.203 -5.73 12.078 1 91.44 94 ASN A C 1
ATOM 770 O O . ASN A 1 94 ? 4.836 -6.223 11.008 1 91.44 94 ASN A O 1
ATOM 774 N N . ASN A 1 95 ? 5.785 -4.543 12.086 1 93.81 95 ASN A N 1
ATOM 775 C CA . ASN A 1 95 ? 6.078 -3.707 10.922 1 93.81 95 ASN A CA 1
ATOM 776 C C . ASN A 1 95 ? 4.801 -3.268 10.211 1 93.81 95 ASN A C 1
ATOM 778 O O . ASN A 1 95 ? 4.668 -3.455 9 1 93.81 95 ASN A O 1
ATOM 782 N N . TYR A 1 96 ? 3.947 -2.67 11 1 95.88 96 TYR A N 1
ATOM 783 C CA . TYR A 1 96 ? 2.738 -2.02 10.5 1 95.88 96 TYR A CA 1
ATOM 784 C C . TYR A 1 96 ? 2.637 -0.591 11.023 1 95.88 96 TYR A C 1
ATOM 786 O O . TYR A 1 96 ? 3.25 -0.248 12.039 1 95.88 96 TYR A O 1
ATOM 794 N N . ILE A 1 97 ? 1.904 0.205 10.297 1 96 97 ILE A N 1
ATOM 795 C CA . ILE A 1 97 ? 1.487 1.521 10.766 1 96 97 ILE A CA 1
ATOM 796 C C . ILE A 1 97 ? -0.036 1.625 10.727 1 96 97 ILE A C 1
ATOM 798 O O . ILE A 1 97 ? -0.66 1.304 9.711 1 96 97 ILE A O 1
ATOM 802 N N . SER A 1 98 ? -0.611 2.029 11.805 1 96.94 98 SER A N 1
ATOM 803 C CA . SER A 1 98 ? -2.045 2.297 11.875 1 96.94 98 SER A CA 1
ATOM 804 C C . SER A 1 98 ? -2.33 3.793 11.828 1 96.94 98 SER A C 1
ATOM 806 O O . SER A 1 98 ? -1.617 4.586 12.453 1 96.94 98 SER A O 1
ATOM 808 N N . TYR A 1 99 ? -3.338 4.094 11.141 1 96.88 99 TYR A N 1
ATOM 809 C CA . TYR A 1 99 ? -3.73 5.488 10.969 1 96.88 99 TYR A CA 1
ATOM 810 C C . TYR A 1 99 ? -5.117 5.738 11.555 1 96.88 99 TYR A C 1
ATOM 812 O O . TYR A 1 99 ? -6.055 4.98 11.297 1 96.88 99 TYR A O 1
ATOM 820 N N . TYR A 1 100 ? -5.207 6.902 12.281 1 97.81 100 TYR A N 1
ATOM 821 C CA . TYR A 1 100 ? -6.438 7.246 12.992 1 97.81 100 TYR A CA 1
ATOM 822 C C . TYR A 1 100 ? -6.836 8.695 12.719 1 97.81 100 TYR A C 1
ATOM 824 O O . TYR A 1 100 ? -5.977 9.57 12.625 1 97.81 100 TYR A O 1
ATOM 832 N N . THR A 1 101 ? -8.148 8.891 12.68 1 98.19 101 THR A N 1
ATOM 833 C CA . THR A 1 101 ? -8.602 10.273 12.602 1 98.19 101 THR A CA 1
ATOM 834 C C . THR A 1 101 ? -8.406 10.992 13.938 1 98.19 101 THR A C 1
ATOM 836 O O . THR A 1 101 ? -8.664 10.414 15 1 98.19 101 THR A O 1
ATOM 839 N N . LEU A 1 102 ? -7.934 12.211 13.883 1 97.25 102 LEU A N 1
ATOM 840 C CA . LEU A 1 102 ? -7.742 13.039 15.062 1 97.25 102 LEU A CA 1
ATOM 841 C C . LEU A 1 102 ? -9.055 13.688 15.5 1 97.25 102 LEU A C 1
ATOM 843 O O . LEU A 1 102 ? -9.297 13.867 16.688 1 97.25 102 LEU A O 1
ATOM 847 N N . ARG A 1 103 ? -9.836 14.016 14.586 1 98.06 103 ARG A N 1
ATOM 848 C CA . ARG A 1 103 ? -11.148 14.641 14.719 1 98.06 103 ARG A CA 1
ATOM 849 C C . ARG A 1 103 ? -12.117 14.117 13.664 1 98.06 103 ARG A C 1
ATOM 851 O O . ARG A 1 103 ? -11.742 13.312 12.812 1 98.06 103 ARG A O 1
ATOM 858 N N . GLU A 1 104 ? -13.305 14.602 13.82 1 98.62 104 GLU A N 1
ATOM 859 C CA . GLU A 1 104 ? -14.266 14.25 12.773 1 98.62 104 GLU A CA 1
ATOM 860 C C . GLU A 1 104 ? -13.82 14.773 11.414 1 98.62 104 GLU A C 1
ATOM 862 O O . GLU A 1 104 ? -13.352 15.906 11.297 1 98.62 104 GLU A O 1
ATOM 867 N N . ILE A 1 105 ? -13.875 13.836 10.5 1 98.62 105 ILE A N 1
ATOM 868 C CA . ILE A 1 105 ? -13.586 14.211 9.125 1 98.62 105 ILE A CA 1
ATOM 869 C C . ILE A 1 105 ? -14.898 14.406 8.359 1 98.62 105 ILE A C 1
ATOM 871 O O . ILE A 1 105 ? -15.781 13.547 8.398 1 98.62 105 ILE A O 1
ATOM 875 N N . LYS A 1 106 ? -15.031 15.547 7.621 1 98.69 106 LYS A N 1
ATOM 876 C CA . LYS A 1 106 ? -16.234 15.805 6.832 1 98.69 106 LYS A CA 1
ATOM 877 C C . LYS A 1 106 ? -16.125 15.18 5.445 1 98.69 106 LYS A C 1
ATOM 879 O O . LYS A 1 106 ? -15.023 14.891 4.969 1 98.69 106 LYS A O 1
ATOM 884 N N . THR A 1 107 ? -17.297 15.102 4.855 1 98.44 107 THR A N 1
ATOM 885 C CA . THR A 1 107 ? -17.344 14.617 3.477 1 98.44 107 THR A CA 1
ATOM 886 C C . THR A 1 107 ? -16.5 15.516 2.566 1 98.44 107 THR A C 1
ATOM 888 O O . THR A 1 107 ? -16.547 16.75 2.682 1 98.44 107 THR A O 1
ATOM 891 N N . ASN A 1 108 ? -15.648 14.844 1.77 1 97.75 108 ASN A N 1
ATOM 892 C CA . ASN A 1 108 ? -14.828 15.5 0.755 1 97.75 108 ASN A CA 1
ATOM 893 C C . ASN A 1 108 ? -13.641 16.234 1.377 1 97.75 108 ASN A C 1
ATOM 895 O O . ASN A 1 108 ? -12.953 16.984 0.698 1 97.75 108 ASN A O 1
ATOM 899 N N . GLU A 1 109 ? -13.453 16.047 2.654 1 98.06 109 GLU A N 1
ATOM 900 C CA . GLU A 1 109 ? -12.258 16.594 3.291 1 98.06 109 GLU A CA 1
ATOM 901 C C . GLU A 1 109 ? -11.039 15.719 3.016 1 98.06 109 GLU A C 1
ATOM 903 O O . GLU A 1 109 ? -11.125 14.492 3.074 1 98.06 109 GLU A O 1
ATOM 908 N N . GLU A 1 110 ? -9.898 16.375 2.773 1 97.56 110 GLU A N 1
ATOM 909 C CA . GLU A 1 110 ? -8.656 15.625 2.58 1 97.56 110 GLU A CA 1
ATOM 910 C C . GLU A 1 110 ? -8.086 15.148 3.914 1 97.56 110 GLU A C 1
ATOM 912 O O . GLU A 1 110 ? -8.078 15.898 4.895 1 97.56 110 GLU A O 1
ATOM 917 N N . LEU A 1 111 ? -7.727 13.914 3.949 1 97.88 111 LEU A N 1
ATOM 918 C CA . LEU A 1 111 ? -7.023 13.375 5.105 1 97.88 111 LEU A CA 1
ATOM 919 C C . LEU A 1 111 ? -5.523 13.641 5.004 1 97.88 111 LEU A C 1
ATOM 921 O O . LEU A 1 111 ? -4.887 13.258 4.016 1 97.88 111 LEU A O 1
ATOM 925 N N . CYS A 1 112 ? -4.906 14.227 6.016 1 96.88 112 CYS A N 1
ATOM 926 C CA . CYS A 1 112 ? -3.506 14.641 6.004 1 96.88 112 CYS A CA 1
ATOM 927 C C . CYS A 1 112 ? -2.814 14.266 7.309 1 96.88 112 CYS A C 1
ATOM 929 O O . CYS A 1 112 ? -3.43 14.312 8.375 1 96.88 112 CYS A O 1
ATOM 931 N N . ILE A 1 113 ? -1.604 13.984 7.188 1 96.31 113 ILE A N 1
ATOM 932 C CA . ILE A 1 113 ? -0.777 13.695 8.352 1 96.31 113 ILE A CA 1
ATOM 933 C C . ILE A 1 113 ? 0.215 14.836 8.578 1 96.31 113 ILE A C 1
ATOM 935 O O . ILE A 1 113 ? 0.354 15.719 7.73 1 96.31 113 ILE A O 1
ATOM 939 N N . SER A 1 114 ? 0.894 14.742 9.734 1 93.06 114 SER A N 1
ATOM 940 C CA . SER A 1 114 ? 1.847 15.789 10.094 1 93.06 114 SER A CA 1
ATOM 941 C C . SER A 1 114 ? 3.178 15.594 9.375 1 93.06 114 SER A C 1
ATOM 943 O O . SER A 1 114 ? 3.5 14.484 8.945 1 93.06 114 SER A O 1
ATOM 945 N N . TYR A 1 115 ? 4.023 16.641 9.148 1 83.62 115 TYR A N 1
ATOM 946 C CA . TYR A 1 115 ? 5.348 16.578 8.539 1 83.62 115 TYR A CA 1
ATOM 947 C C . TYR A 1 115 ? 6.336 15.859 9.445 1 83.62 115 TYR A C 1
ATOM 949 O O . TYR A 1 115 ? 7.371 15.367 8.984 1 83.62 115 TYR A O 1
ATOM 957 N N . GLY A 1 116 ? 6.207 15.695 10.703 1 66.94 116 GLY A N 1
ATOM 958 C CA . GLY A 1 116 ? 7.16 15.086 11.617 1 66.94 116 GLY A CA 1
ATOM 959 C C . GLY A 1 116 ? 6.699 13.742 12.148 1 66.94 116 GLY A C 1
ATOM 960 O O . GLY A 1 116 ? 5.59 13.297 11.852 1 66.94 116 GLY A O 1
ATOM 961 N N . ASP A 1 117 ? 7.848 12.844 12.578 1 56.53 117 ASP A N 1
ATOM 962 C CA . ASP A 1 117 ? 7.672 11.477 13.062 1 56.53 117 ASP A CA 1
ATOM 963 C C . ASP A 1 117 ? 6.535 11.391 14.078 1 56.53 117 ASP A C 1
ATOM 965 O O . ASP A 1 117 ? 5.984 10.312 14.312 1 56.53 117 ASP A O 1
ATOM 969 N N . HIS A 1 118 ? 6.531 12.266 15.086 1 48.44 118 HIS A N 1
ATOM 970 C CA . HIS A 1 118 ? 6.262 11.93 16.484 1 48.44 118 HIS A CA 1
ATOM 971 C C . HIS A 1 118 ? 4.766 11.727 16.719 1 48.44 118 HIS A C 1
ATOM 973 O O . HIS A 1 118 ? 4.32 11.672 17.859 1 48.44 118 HIS A O 1
ATOM 979 N N . LEU A 1 119 ? 3.85 11.773 15.914 1 47.44 119 LEU A N 1
ATOM 980 C CA . LEU A 1 119 ? 2.764 11.82 16.891 1 47.44 119 LEU A CA 1
ATOM 981 C C . LEU A 1 119 ? 2.617 10.484 17.609 1 47.44 119 LEU A C 1
ATOM 983 O O . LEU A 1 119 ? 2.127 9.516 17.031 1 47.44 119 LEU A O 1
ATOM 987 N N . TRP A 1 120 ? 3.672 10.016 18.266 1 43.75 120 TRP A N 1
ATOM 988 C CA . TRP A 1 120 ? 3.475 8.883 19.156 1 43.75 120 TRP A CA 1
ATOM 989 C C . TRP A 1 120 ? 2.338 9.148 20.125 1 43.75 120 TRP A C 1
ATOM 991 O O . TRP A 1 120 ? 2.42 10.07 20.953 1 43.75 120 TRP A O 1
ATOM 1001 N N . PHE A 1 121 ? 1.226 9.359 19.906 1 40.09 121 PHE A N 1
ATOM 1002 C CA . PHE A 1 121 ? 0.392 9.281 21.094 1 40.09 121 PHE A CA 1
ATOM 1003 C C . PHE A 1 121 ? 0.629 7.973 21.844 1 40.09 121 PHE A C 1
ATOM 1005 O O . PHE A 1 121 ? 0.332 6.895 21.328 1 40.09 121 PHE A O 1
A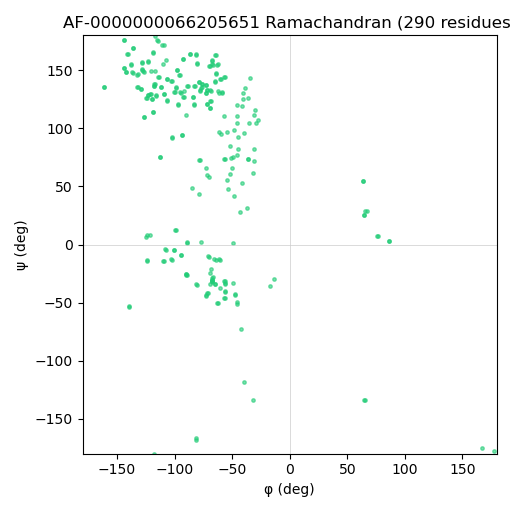TOM 1012 N N . GLU A 1 122 ? 1.827 7.879 22.562 1 37.25 122 GLU A N 1
ATOM 1013 C CA . GLU A 1 122 ? 1.943 6.816 23.547 1 37.25 122 GLU A CA 1
ATOM 1014 C C . GLU A 1 122 ? 0.585 6.477 24.156 1 37.25 122 GLU A C 1
ATOM 1016 O O . GLU A 1 122 ? -0.229 7.367 24.406 1 37.25 122 GLU A O 1
ATOM 1021 N N . ASP A 1 123 ? 0.13 5.445 23.891 1 39.88 123 ASP A N 1
ATOM 1022 C CA . ASP A 1 123 ? -0.887 5.039 24.859 1 39.88 123 ASP A CA 1
ATOM 1023 C C . ASP A 1 123 ? -0.625 5.664 26.234 1 39.88 123 ASP A C 1
ATOM 1025 O O . ASP A 1 123 ? 0.528 5.789 26.656 1 39.88 123 ASP A O 1
ATOM 1029 N N . GLU A 1 124 ? -1.394 6.711 26.797 1 36.75 124 GLU A N 1
ATOM 1030 C CA . GLU A 1 124 ? -1.42 7.176 28.188 1 36.75 124 GLU A CA 1
ATOM 1031 C C . GLU A 1 124 ? -0.812 6.145 29.125 1 36.75 124 GLU A C 1
ATOM 1033 O O . GLU A 1 124 ? -0.504 6.449 30.281 1 36.75 124 GLU A O 1
ATOM 1038 N N . ALA A 1 125 ? -0.873 4.855 29.062 1 34.69 125 ALA A N 1
ATOM 1039 C CA . ALA A 1 125 ? -0.372 4.148 30.234 1 34.69 125 ALA A CA 1
ATOM 1040 C C . ALA A 1 125 ? 1.144 4.289 30.359 1 34.69 125 ALA A C 1
ATOM 1042 O O . ALA A 1 125 ? 1.736 3.857 31.344 1 34.69 125 ALA A O 1
ATOM 1043 N N . SER A 1 126 ? 2.131 4.379 29.391 1 34.09 126 SER A N 1
ATOM 1044 C CA . SER A 1 126 ? 3.48 4.746 29.812 1 34.09 126 SER A CA 1
ATOM 1045 C C . SER A 1 126 ? 3.674 6.258 29.781 1 34.09 126 SER A C 1
ATOM 1047 O O . SER A 1 126 ? 3.406 6.906 28.766 1 34.09 126 SER A O 1
ATOM 1049 N N . SER A 1 127 ? 3.844 7.074 30.859 1 31.81 127 SER A N 1
ATOM 1050 C CA . SER A 1 127 ? 3.945 8.469 31.266 1 31.81 127 SER A CA 1
ATOM 1051 C C . SER A 1 127 ? 4.938 9.234 30.406 1 31.81 127 SER A C 1
ATOM 1053 O O . SER A 1 127 ? 5.387 10.32 30.766 1 31.81 127 SER A O 1
ATOM 1055 N N . ALA A 1 128 ? 5.633 8.836 29.422 1 31.92 128 ALA A N 1
ATOM 1056 C CA . ALA A 1 128 ? 6.605 9.82 28.969 1 31.92 128 ALA A CA 1
ATOM 1057 C C . ALA A 1 128 ? 5.918 11.133 28.594 1 31.92 128 ALA A C 1
ATOM 1059 O O . ALA A 1 128 ? 4.969 11.141 27.797 1 31.92 128 ALA A O 1
ATOM 1060 N N . SER A 1 129 ? 6.082 12.289 29.375 1 29.27 129 SER A N 1
ATOM 1061 C CA . SER A 1 129 ? 5.797 13.711 29.25 1 29.27 129 SER A CA 1
ATOM 1062 C C . SER A 1 129 ? 6.227 14.25 27.891 1 29.27 129 SER A C 1
ATOM 1064 O O . SER A 1 129 ? 7.348 14 27.453 1 29.27 129 SER A O 1
ATOM 1066 N N . ARG A 1 130 ? 5.441 14.609 27.047 1 31.67 130 ARG A N 1
ATOM 1067 C CA . ARG A 1 130 ? 5.547 15.461 25.875 1 31.67 130 ARG A CA 1
ATOM 1068 C C . ARG A 1 130 ? 6.215 16.781 26.203 1 31.67 130 ARG A C 1
ATOM 1070 O O . ARG A 1 130 ? 5.641 17.625 26.906 1 31.67 130 ARG A O 1
ATOM 1077 N N . ILE A 1 131 ? 7.516 16.844 26.578 1 29.94 131 ILE A N 1
ATOM 1078 C CA . ILE A 1 131 ? 8.188 18.125 26.766 1 29.94 131 ILE A CA 1
ATOM 1079 C C . ILE A 1 131 ? 7.773 19.094 25.656 1 29.94 131 ILE A C 1
ATOM 1081 O O . ILE A 1 131 ? 7.664 18.703 24.5 1 29.94 131 ILE A O 1
ATOM 1085 N N . SER A 1 132 ? 7.16 20.203 26.031 1 30.09 132 SER A N 1
ATOM 1086 C CA . SER A 1 132 ? 6.84 21.547 25.562 1 30.09 132 SER A CA 1
ATOM 1087 C C . SER A 1 132 ? 8.016 22.172 24.812 1 30.09 132 SER A C 1
ATOM 1089 O O . SER A 1 132 ? 9.172 21.844 25.094 1 30.09 132 SER A O 1
ATOM 1091 N N . PRO A 1 133 ? 7.789 22.719 23.625 1 30.03 133 PRO A N 1
ATOM 1092 C CA . PRO A 1 133 ? 8.797 23.625 23.062 1 30.03 133 PRO A CA 1
ATOM 1093 C C . PRO A 1 133 ? 9.406 24.547 24.125 1 30.03 133 PRO A C 1
ATOM 1095 O O . PRO A 1 133 ? 8.672 25.188 24.891 1 30.03 133 PRO A O 1
ATOM 1098 N N . ASN A 1 134 ? 10.523 24.203 24.688 1 27.19 134 ASN A N 1
ATOM 1099 C CA . ASN A 1 134 ? 11.305 24.906 25.688 1 27.19 134 ASN A CA 1
ATOM 1100 C C . ASN A 1 134 ? 11.195 26.422 25.547 1 27.19 134 ASN A C 1
ATOM 1102 O O . ASN A 1 134 ? 10.719 26.906 24.516 1 27.19 134 ASN A O 1
ATOM 1106 N N . GLU A 1 135 ? 12.375 27.109 25.609 1 29.14 135 GLU A N 1
ATOM 1107 C CA . GLU A 1 135 ? 13.312 27.875 26.406 1 29.14 135 GLU A CA 1
ATOM 1108 C C . GLU A 1 135 ? 13.531 29.266 25.812 1 29.14 135 GLU A C 1
ATOM 1110 O O . GLU A 1 135 ? 14.586 29.547 25.234 1 29.14 135 GLU A O 1
ATOM 1115 N N . GLU A 1 136 ? 12.75 29.75 24.734 1 27.95 136 GLU A N 1
ATOM 1116 C CA . GLU A 1 136 ? 13.305 31.062 24.406 1 27.95 136 GLU A CA 1
ATOM 1117 C C . GLU A 1 136 ? 13.18 32 25.594 1 27.95 136 GLU A C 1
ATOM 1119 O O . GLU A 1 136 ? 12.078 32.219 26.109 1 27.95 136 GLU A O 1
ATOM 1124 N N . ASN A 1 137 ? 14.25 32.125 26.375 1 26.91 137 ASN A N 1
ATOM 1125 C CA . ASN A 1 137 ? 14.609 33.125 27.375 1 26.91 137 ASN A CA 1
ATOM 1126 C C . ASN A 1 137 ? 14.234 34.562 26.922 1 26.91 137 ASN A C 1
ATOM 1128 O O . ASN A 1 137 ? 14.43 34.906 25.766 1 26.91 137 ASN A O 1
ATOM 1132 N N . GLU A 1 138 ? 13.477 35.312 27.672 1 27.59 138 GLU A N 1
ATOM 1133 C CA . GLU A 1 138 ? 12.914 36.625 27.875 1 27.59 138 GLU A CA 1
ATOM 1134 C C . GLU A 1 138 ? 13.977 37.719 27.688 1 27.59 138 GLU A C 1
ATOM 1136 O O . GLU A 1 138 ? 13.656 38.844 27.297 1 27.59 138 GLU A O 1
ATOM 1141 N N . ASP A 1 139 ? 15.195 37.719 28.312 1 27.84 139 ASP A N 1
ATOM 1142 C CA . ASP A 1 139 ? 15.531 39 28.906 1 27.84 139 ASP A CA 1
ATOM 1143 C C . ASP A 1 139 ? 16.031 39.969 27.844 1 27.84 139 ASP A C 1
ATOM 1145 O O . ASP A 1 139 ? 17.203 39.906 27.438 1 27.84 139 ASP A O 1
ATOM 1149 N N . PHE A 1 140 ? 15.461 40.094 26.703 1 23.7 140 PHE A N 1
ATOM 1150 C CA . PHE A 1 140 ? 16.062 41.188 25.922 1 23.7 140 PHE A CA 1
ATOM 1151 C C . PHE A 1 140 ? 16.109 42.469 26.734 1 23.7 140 PHE A C 1
ATOM 1153 O O . PHE A 1 140 ? 15.07 43.031 27.094 1 23.7 140 PHE A O 1
ATOM 1160 N N . PRO A 1 141 ? 17.141 42.688 27.578 1 27.53 141 PRO A N 1
ATOM 1161 C CA . PRO A 1 141 ? 17.359 43.969 28.266 1 27.53 141 PRO A CA 1
ATOM 1162 C C . PRO A 1 141 ? 17.266 45.156 27.328 1 27.53 141 PRO A C 1
ATOM 1164 O O . PRO A 1 141 ? 17.812 45.125 26.219 1 27.53 141 PRO A O 1
ATOM 1167 N N . LEU A 1 142 ? 16.094 45.844 27.297 1 25.19 142 LEU A N 1
ATOM 1168 C CA . LEU A 1 142 ? 15.922 47.25 26.906 1 25.19 142 LEU A CA 1
ATOM 1169 C C . LEU A 1 142 ? 17.109 48.094 27.375 1 25.19 142 LEU A C 1
ATOM 1171 O O . LEU A 1 142 ? 17.375 48.188 28.562 1 25.19 142 LEU A O 1
ATOM 1175 N N . GLN A 1 143 ? 18.281 47.969 26.734 1 23.78 143 GLN A N 1
ATOM 1176 C CA . GLN A 1 143 ? 19.359 48.938 26.875 1 23.78 143 GLN A CA 1
ATOM 1177 C C . GLN A 1 143 ? 18.797 50.344 27 1 23.78 143 GLN A C 1
ATOM 1179 O O . GLN A 1 143 ? 17.844 50.719 26.297 1 23.78 143 GLN A O 1
ATOM 1184 N N . ASN A 1 144 ? 19.156 51.125 28.062 1 28.09 144 ASN A N 1
ATOM 1185 C CA . ASN A 1 144 ? 19.156 52.469 28.578 1 28.09 144 ASN A CA 1
ATOM 1186 C C . ASN A 1 144 ? 19.562 53.469 27.484 1 28.09 144 ASN A C 1
ATOM 1188 O O . ASN A 1 144 ? 20.75 53.688 27.25 1 28.09 144 ASN A O 1
ATOM 1192 N N . ILE A 1 145 ? 19.328 53.219 26.156 1 23.44 145 ILE A N 1
ATOM 1193 C CA . ILE A 1 145 ? 19.922 54.312 25.406 1 23.44 145 ILE A CA 1
ATOM 1194 C C . ILE A 1 145 ? 19.281 55.656 25.844 1 23.44 145 ILE A C 1
ATOM 1196 O O . ILE A 1 145 ? 18.062 55.781 25.781 1 23.44 145 ILE A O 1
ATOM 1200 N N . SER A 1 146 ? 19.969 56.344 26.797 1 28.19 146 SER A N 1
ATOM 1201 C CA . SER A 1 146 ? 19.984 57.75 27.156 1 28.19 146 SER A CA 1
ATOM 1202 C C . SER A 1 146 ? 19.984 58.656 25.922 1 28.19 146 SER A C 1
ATOM 1204 O O . SER A 1 146 ? 20.922 58.625 25.141 1 28.19 146 SER A O 1
ATOM 1206 N N . LEU A 1 147 ? 18.984 58.469 24.922 1 21.92 147 LEU A N 1
ATOM 1207 C CA . LEU A 1 147 ? 18.875 59.844 24.438 1 21.92 147 LEU A CA 1
ATOM 1208 C C . LEU A 1 147 ? 18.109 60.719 25.422 1 21.92 147 LEU A C 1
ATOM 1210 O O . LEU A 1 147 ? 17.156 60.25 26.047 1 21.92 147 LEU A O 1
ATOM 1214 N N . MET B 1 1 ? -8.633 12.25 -11.703 1 81 1 MET B N 1
ATOM 1215 C CA . MET B 1 1 ? -9.219 10.922 -11.562 1 81 1 MET B CA 1
ATOM 1216 C C . MET B 1 1 ? -9.547 10.617 -10.109 1 81 1 MET B C 1
ATOM 1218 O O . MET B 1 1 ? -8.867 11.094 -9.203 1 81 1 MET B O 1
ATOM 1222 N N . ARG B 1 2 ? -10.656 9.938 -9.906 1 90.19 2 ARG B N 1
ATOM 1223 C CA . ARG B 1 2 ? -11.109 9.523 -8.586 1 90.19 2 ARG B CA 1
ATOM 1224 C C . ARG B 1 2 ? -11.219 8 -8.492 1 90.19 2 ARG B C 1
ATOM 1226 O O . ARG B 1 2 ? -11.867 7.371 -9.328 1 90.19 2 ARG B O 1
ATOM 1233 N N . ILE B 1 3 ? -10.531 7.477 -7.484 1 90.88 3 ILE B N 1
ATOM 1234 C CA . ILE B 1 3 ? -10.539 6.027 -7.328 1 90.88 3 ILE B CA 1
ATOM 1235 C C . ILE B 1 3 ? -10.969 5.668 -5.906 1 90.88 3 ILE B C 1
ATOM 1237 O O . ILE B 1 3 ? -10.219 5.875 -4.949 1 90.88 3 ILE B O 1
ATOM 1241 N N . PRO B 1 4 ? -12.109 5.145 -5.84 1 90 4 PRO B N 1
ATOM 1242 C CA . PRO B 1 4 ? -12.516 4.707 -4.5 1 90 4 PRO B CA 1
ATOM 1243 C C . PRO B 1 4 ? -11.641 3.574 -3.963 1 90 4 PRO B C 1
ATOM 1245 O O . PRO B 1 4 ? -11.203 2.707 -4.727 1 90 4 PRO B O 1
ATOM 1248 N N . VAL B 1 5 ? -11.352 3.664 -2.695 1 91.38 5 VAL B N 1
ATOM 1249 C CA . VAL B 1 5 ? -10.688 2.529 -2.061 1 91.38 5 VAL B CA 1
ATOM 1250 C C . VAL B 1 5 ? -11.656 1.349 -1.976 1 91.38 5 VAL B C 1
ATOM 1252 O O . VAL B 1 5 ? -12.711 1.447 -1.35 1 91.38 5 VAL B O 1
ATOM 1255 N N . ILE B 1 6 ? -11.25 0.237 -2.539 1 86.69 6 ILE B N 1
ATOM 1256 C CA . ILE B 1 6 ? -12.156 -0.899 -2.67 1 86.69 6 ILE B CA 1
ATOM 1257 C C . ILE B 1 6 ? -12.297 -1.601 -1.32 1 86.69 6 ILE B C 1
ATOM 1259 O O . ILE B 1 6 ? -11.312 -1.791 -0.604 1 86.69 6 ILE B O 1
ATOM 1263 N N . ARG B 1 7 ? -13.5 -1.944 -1.082 1 83.88 7 ARG B N 1
ATOM 1264 C CA . ARG B 1 7 ? -13.836 -2.74 0.094 1 83.88 7 ARG B CA 1
ATOM 1265 C C . ARG B 1 7 ? -13.859 -4.227 -0.241 1 83.88 7 ARG B C 1
ATOM 1267 O O . ARG B 1 7 ? -14.844 -4.738 -0.771 1 83.88 7 ARG B O 1
ATOM 1274 N N . SER B 1 8 ? -12.812 -4.93 -0.052 1 91.88 8 SER B N 1
ATOM 1275 C CA . SER B 1 8 ? -12.758 -6.367 -0.298 1 91.88 8 SER B CA 1
ATOM 1276 C C . SER B 1 8 ? -12.555 -7.145 1 1 91.88 8 SER B C 1
ATOM 1278 O O . SER B 1 8 ? -11.938 -6.641 1.938 1 91.88 8 SER B O 1
ATOM 1280 N N . PRO B 1 9 ? -13.203 -8.328 1.068 1 96.12 9 PRO B N 1
ATOM 1281 C CA . PRO B 1 9 ? -13.047 -9.148 2.271 1 96.12 9 PRO B CA 1
ATOM 1282 C C . PRO B 1 9 ? -11.719 -9.906 2.301 1 96.12 9 PRO B C 1
ATOM 1284 O O . PRO B 1 9 ? -11.703 -11.141 2.18 1 96.12 9 PRO B O 1
ATOM 1287 N N . LEU B 1 10 ? -10.695 -9.195 2.521 1 97.75 10 LEU B N 1
ATOM 1288 C CA . LEU B 1 10 ? -9.344 -9.75 2.496 1 97.75 10 LEU B CA 1
ATOM 1289 C C . LEU B 1 10 ? -8.633 -9.508 3.82 1 97.75 10 LEU B C 1
ATOM 1291 O O . LEU B 1 10 ? -9.023 -8.625 4.59 1 97.75 10 LEU B O 1
ATOM 1295 N N . GLU B 1 11 ? -7.664 -10.32 4.035 1 97.06 11 GLU B N 1
ATOM 1296 C CA . GLU B 1 11 ? -6.805 -10.148 5.203 1 97.06 11 GLU B CA 1
ATOM 1297 C C . GLU B 1 11 ? -5.355 -10.484 4.875 1 97.06 11 GLU B C 1
ATOM 1299 O O . GLU B 1 11 ? -5.086 -11.281 3.971 1 97.06 11 GLU B O 1
ATOM 1304 N N . ILE B 1 12 ? -4.5 -9.805 5.551 1 96.5 12 ILE B N 1
ATOM 1305 C CA . ILE B 1 12 ? -3.078 -10.117 5.453 1 96.5 12 ILE B CA 1
ATOM 1306 C C . ILE B 1 12 ? -2.672 -11.055 6.586 1 96.5 12 ILE B C 1
ATOM 1308 O O . ILE B 1 12 ? -2.996 -10.805 7.75 1 96.5 12 ILE B O 1
ATOM 1312 N N . ARG B 1 13 ? -1.979 -12.102 6.227 1 95.69 13 ARG B N 1
ATOM 1313 C CA . ARG B 1 13 ? -1.508 -13.078 7.207 1 95.69 13 ARG B CA 1
ATOM 1314 C C . ARG B 1 13 ? -0.009 -13.32 7.062 1 95.69 13 ARG B C 1
ATOM 1316 O O . ARG B 1 13 ? 0.536 -13.227 5.957 1 95.69 13 ARG B O 1
ATOM 1323 N N . ASP B 1 14 ? 0.57 -13.625 8.234 1 91.31 14 ASP B N 1
ATOM 1324 C CA . ASP B 1 14 ? 1.93 -14.148 8.172 1 91.31 14 ASP B CA 1
ATOM 1325 C C . ASP B 1 14 ? 1.946 -15.547 7.562 1 91.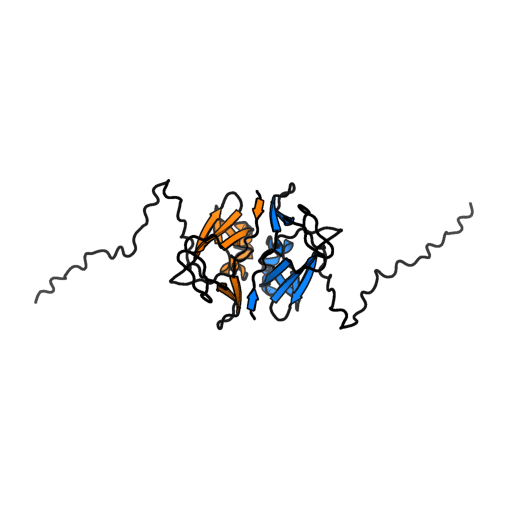31 14 ASP B C 1
ATOM 1327 O O . ASP B 1 14 ? 1.067 -16.359 7.852 1 91.31 14 ASP B O 1
ATOM 1331 N N . THR B 1 15 ? 2.826 -15.672 6.684 1 85.31 15 THR B N 1
ATOM 1332 C CA . THR B 1 15 ? 2.975 -17 6.102 1 85.31 15 THR B CA 1
ATOM 1333 C C . THR B 1 15 ? 4.117 -17.766 6.766 1 85.31 15 THR B C 1
ATOM 1335 O O . THR B 1 15 ? 4.93 -17.172 7.484 1 85.31 15 THR B O 1
ATOM 1338 N N . GLU B 1 16 ? 3.908 -19.078 6.762 1 71.31 16 GLU B N 1
ATOM 1339 C CA . GLU B 1 16 ? 4.918 -19.938 7.371 1 71.31 16 GLU B CA 1
ATOM 1340 C C . GLU B 1 16 ? 6.316 -19.562 6.887 1 71.31 16 GLU B C 1
ATOM 1342 O O . GLU B 1 16 ? 7.293 -19.703 7.633 1 71.31 16 GLU B O 1
ATOM 1347 N N . ARG B 1 17 ? 6.301 -19.359 5.633 1 62.94 17 ARG B N 1
ATOM 1348 C CA . ARG B 1 17 ? 7.57 -18.875 5.098 1 62.94 17 ARG B CA 1
ATOM 1349 C C . ARG B 1 17 ? 7.781 -17.406 5.426 1 62.94 17 ARG B C 1
ATOM 1351 O O . ARG B 1 17 ? 6.816 -16.656 5.621 1 62.94 17 ARG B O 1
ATOM 1358 N N . LYS B 1 18 ? 8.906 -16.859 5.867 1 63.84 18 LYS B N 1
ATOM 1359 C CA . LYS B 1 18 ? 9.305 -15.484 6.152 1 63.84 18 LYS B CA 1
ATOM 1360 C C . LYS B 1 18 ? 8.578 -14.5 5.242 1 63.84 18 LYS B C 1
ATOM 1362 O O . LYS B 1 18 ? 8.617 -14.633 4.016 1 63.84 18 LYS B O 1
ATOM 1367 N N . GLY B 1 19 ? 7.234 -14.102 5.602 1 86.44 19 GLY B N 1
ATOM 1368 C CA . GLY B 1 19 ? 6.598 -13.102 4.758 1 86.44 19 GLY B CA 1
ATOM 1369 C C . GLY B 1 19 ? 5.109 -12.977 5.008 1 86.44 19 GLY B C 1
ATOM 1370 O O . GLY B 1 19 ? 4.59 -13.508 5.992 1 86.44 19 GLY B O 1
ATOM 1371 N N . ARG B 1 20 ? 4.488 -12.242 4.285 1 93.44 20 ARG B N 1
ATOM 1372 C CA . ARG B 1 20 ? 3.059 -11.969 4.371 1 93.44 20 ARG B CA 1
ATOM 1373 C C . ARG B 1 20 ? 2.35 -12.367 3.08 1 93.44 20 ARG B C 1
ATOM 1375 O O . ARG B 1 20 ? 2.982 -12.484 2.029 1 93.44 20 ARG B O 1
ATOM 1382 N N . GLY B 1 21 ? 1.077 -12.773 3.268 1 95.88 21 GLY B N 1
ATOM 1383 C CA . GLY B 1 21 ? 0.208 -13.055 2.135 1 95.88 21 GLY B CA 1
ATOM 1384 C C . GLY B 1 21 ? -1.188 -12.484 2.297 1 95.88 21 GLY B C 1
ATOM 1385 O O . GLY B 1 21 ? -1.546 -12.008 3.377 1 95.88 21 GLY B O 1
ATOM 1386 N N . VAL B 1 22 ? -1.932 -12.516 1.224 1 97.62 22 VAL B N 1
ATOM 1387 C CA . VAL B 1 22 ? -3.299 -12.008 1.205 1 97.62 22 VAL B CA 1
ATOM 1388 C C . VAL B 1 22 ? -4.285 -13.172 1.102 1 97.62 22 VAL B C 1
ATOM 1390 O O . VAL B 1 22 ? -4.152 -14.023 0.224 1 97.62 22 VAL B O 1
ATOM 1393 N N . PHE B 1 23 ? -5.25 -13.164 1.992 1 97.94 23 PHE B N 1
ATOM 1394 C CA . PHE B 1 23 ? -6.191 -14.273 2.064 1 97.94 23 PHE B CA 1
ATOM 1395 C C . PHE B 1 23 ? -7.629 -13.766 2.023 1 97.94 23 PHE B C 1
ATOM 1397 O O . PHE B 1 23 ? -7.922 -12.68 2.525 1 97.94 23 PHE B O 1
ATOM 1404 N N . ALA B 1 24 ? -8.461 -14.602 1.493 1 98.44 24 ALA B N 1
ATOM 1405 C CA . ALA B 1 24 ? -9.883 -14.273 1.449 1 98.44 24 ALA B CA 1
ATOM 1406 C C . ALA B 1 24 ? -10.562 -14.602 2.773 1 98.44 24 ALA B C 1
ATOM 1408 O O . ALA B 1 24 ? -10.367 -15.688 3.324 1 98.44 24 ALA B O 1
ATOM 1409 N N . LEU B 1 25 ? -11.414 -13.641 3.201 1 97.88 25 LEU B N 1
ATOM 1410 C CA . LEU B 1 25 ? -12.195 -13.859 4.414 1 97.88 25 LEU B CA 1
ATOM 1411 C C . LEU B 1 25 ? -13.531 -14.508 4.086 1 97.88 25 LEU B C 1
ATOM 1413 O O . LEU B 1 25 ? -14.18 -15.078 4.965 1 97.88 25 LEU B O 1
ATOM 1417 N N . GLU B 1 26 ? -14 -14.312 2.906 1 98.06 26 GLU B N 1
ATOM 1418 C CA . GLU B 1 26 ? -15.227 -14.859 2.336 1 98.06 26 GLU B CA 1
ATOM 1419 C C . GLU B 1 26 ? -15.031 -15.25 0.874 1 98.06 26 GLU B C 1
ATOM 1421 O O . GLU B 1 26 ? -14.023 -14.891 0.26 1 98.06 26 GLU B O 1
ATOM 1426 N N . PRO B 1 27 ? -15.961 -16.047 0.361 1 98.62 27 PRO B N 1
ATOM 1427 C CA . PRO B 1 27 ? -15.836 -16.344 -1.068 1 98.62 27 PRO B CA 1
ATOM 1428 C C . PRO B 1 27 ? -15.883 -15.078 -1.934 1 98.62 27 PRO B C 1
ATOM 1430 O O . PRO B 1 27 ? -16.656 -14.156 -1.644 1 98.62 27 PRO B O 1
ATOM 1433 N N . ILE B 1 28 ? -15.094 -15.102 -2.936 1 98.44 28 ILE B N 1
ATOM 1434 C CA . ILE B 1 28 ? -15.07 -14.008 -3.898 1 98.44 28 ILE B CA 1
ATOM 1435 C C . ILE B 1 28 ? -15.305 -14.547 -5.305 1 98.44 28 ILE B C 1
ATOM 1437 O O . ILE B 1 28 ? -14.578 -15.422 -5.773 1 98.44 28 ILE B O 1
ATOM 1441 N N . PRO B 1 29 ? -16.266 -14.039 -6.027 1 98.62 29 PRO B N 1
ATOM 1442 C CA . PRO B 1 29 ? -16.547 -14.539 -7.375 1 98.62 29 PRO B CA 1
ATOM 1443 C C . PRO B 1 29 ? -15.391 -14.297 -8.344 1 98.62 29 PRO B C 1
ATOM 1445 O O . PRO B 1 29 ? -14.539 -13.438 -8.102 1 98.62 29 PRO B O 1
ATOM 1448 N N . ALA B 1 30 ? -15.391 -15.016 -9.5 1 98.38 30 ALA B N 1
ATOM 1449 C CA . ALA B 1 30 ? -14.461 -14.766 -10.602 1 98.38 30 ALA B CA 1
ATOM 1450 C C . ALA B 1 30 ? -14.68 -13.383 -11.203 1 98.38 30 ALA 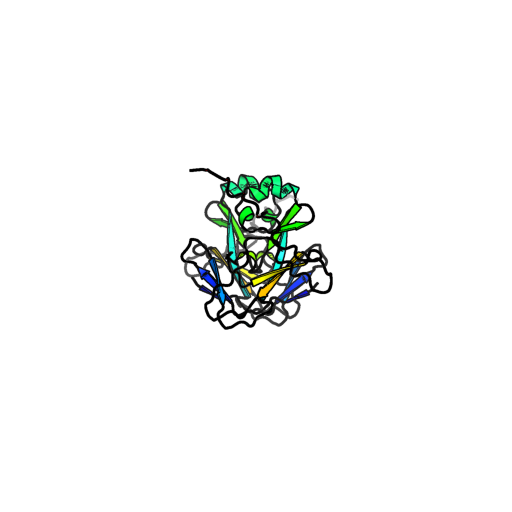B C 1
ATOM 1452 O O . ALA B 1 30 ? -15.789 -12.844 -11.141 1 98.38 30 ALA B O 1
ATOM 1453 N N . GLN B 1 31 ? -13.586 -12.797 -11.648 1 97.94 31 GLN B N 1
ATOM 1454 C CA . GLN B 1 31 ? -13.586 -11.539 -12.391 1 97.94 31 GLN B CA 1
ATOM 1455 C C . GLN B 1 31 ? -14.047 -10.383 -11.508 1 97.94 31 GLN B C 1
ATOM 1457 O O . GLN B 1 31 ? -14.766 -9.492 -11.977 1 97.94 31 GLN B O 1
ATOM 1462 N N . THR B 1 32 ? -13.812 -10.492 -10.227 1 98 32 THR B N 1
ATOM 1463 C CA . THR B 1 32 ? -14.078 -9.398 -9.289 1 98 32 THR B CA 1
ATOM 1464 C C . THR B 1 32 ? -12.844 -8.531 -9.109 1 98 32 THR B C 1
ATOM 1466 O O . THR B 1 32 ? -11.75 -9.039 -8.875 1 98 32 THR B O 1
ATOM 1469 N N . CYS B 1 33 ? -12.992 -7.203 -9.312 1 97.12 33 CYS B N 1
ATOM 1470 C CA . CYS B 1 33 ? -11.906 -6.289 -8.961 1 97.12 33 CYS B CA 1
ATOM 1471 C C . CYS B 1 33 ? -11.727 -6.207 -7.453 1 97.12 33 CYS B C 1
ATOM 1473 O O . CYS B 1 33 ? -12.609 -5.723 -6.742 1 97.12 33 CYS B O 1
ATOM 1475 N N . ILE B 1 34 ? -10.594 -6.605 -6.988 1 97.56 34 ILE B N 1
ATOM 1476 C CA . ILE B 1 34 ? -10.445 -6.73 -5.543 1 97.56 34 ILE B CA 1
ATOM 1477 C C . ILE B 1 34 ? -9.516 -5.637 -5.027 1 97.56 34 ILE B C 1
ATOM 1479 O O . ILE B 1 34 ? -9.43 -5.402 -3.818 1 97.56 34 ILE B O 1
ATOM 1483 N N . GLU B 1 35 ? -8.805 -4.996 -5.898 1 96.62 35 GLU B N 1
ATOM 1484 C CA . GLU B 1 35 ? -7.824 -3.986 -5.50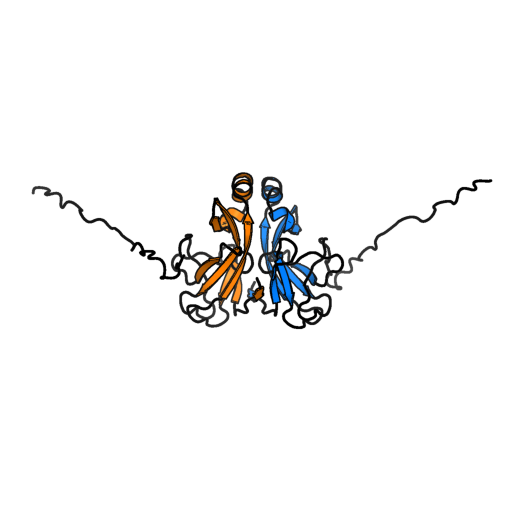4 1 96.62 35 GLU B CA 1
ATOM 1485 C C . GLU B 1 35 ? -7.461 -3.078 -6.672 1 96.62 35 GLU B C 1
ATOM 1487 O O . GLU B 1 35 ? -7.277 -3.549 -7.797 1 96.62 35 GLU B O 1
ATOM 1492 N N . ILE B 1 36 ? -7.414 -1.795 -6.422 1 96.25 36 ILE B N 1
ATOM 1493 C CA . ILE B 1 36 ? -6.777 -0.817 -7.297 1 96.25 36 ILE B CA 1
ATOM 1494 C C . ILE B 1 36 ? -5.633 -0.127 -6.555 1 96.25 36 ILE B C 1
ATOM 1496 O O . ILE B 1 36 ? -5.863 0.605 -5.59 1 96.25 36 ILE B O 1
ATOM 1500 N N . SER B 1 37 ? -4.461 -0.377 -7.043 1 96.44 37 SER B N 1
ATOM 1501 C CA . SER B 1 37 ? -3.279 0.144 -6.359 1 96.44 37 SER B CA 1
ATOM 1502 C C . SER B 1 37 ? -2.668 1.311 -7.125 1 96.44 37 SER B C 1
ATOM 1504 O O . SER B 1 37 ? -2.311 1.171 -8.297 1 96.44 37 SER B O 1
ATOM 1506 N N . PRO B 1 38 ? -2.568 2.428 -6.402 1 95.88 38 PRO B N 1
ATOM 1507 C CA . PRO B 1 38 ? -1.682 3.426 -7.008 1 95.88 38 PRO B CA 1
ATOM 1508 C C . PRO B 1 38 ? -0.24 2.938 -7.125 1 95.88 38 PRO B C 1
ATOM 1510 O O . PRO B 1 38 ? 0.188 2.07 -6.359 1 95.88 38 PRO B O 1
ATOM 1513 N N . VAL B 1 39 ? 0.433 3.559 -8.094 1 96.56 39 VAL B N 1
ATOM 1514 C CA . VAL B 1 39 ? 1.795 3.102 -8.352 1 96.56 39 VAL B CA 1
ATOM 1515 C C . VAL B 1 39 ? 2.781 4.23 -8.055 1 96.56 39 VAL B C 1
ATOM 1517 O O . VAL B 1 39 ? 2.598 5.359 -8.516 1 96.56 39 VAL B O 1
ATOM 1520 N N . LEU B 1 40 ? 3.773 3.934 -7.246 1 96.69 40 LEU B N 1
ATOM 1521 C CA . LEU B 1 40 ? 4.938 4.801 -7.094 1 96.69 40 LEU B CA 1
ATOM 1522 C C . LEU B 1 40 ? 5.953 4.547 -8.203 1 96.69 40 LEU B C 1
ATOM 1524 O O . LEU B 1 40 ? 6.527 3.459 -8.289 1 96.69 40 LEU B O 1
ATOM 1528 N N . MET B 1 41 ? 6.23 5.574 -8.953 1 96.5 41 MET B N 1
ATOM 1529 C CA . MET B 1 41 ? 7.043 5.414 -10.156 1 96.5 41 MET B CA 1
ATOM 1530 C C . MET B 1 41 ? 8.492 5.797 -9.883 1 96.5 41 MET B C 1
ATOM 1532 O O . MET B 1 41 ? 8.766 6.805 -9.234 1 96.5 41 MET B O 1
ATOM 1536 N N . PHE B 1 42 ? 9.375 4.973 -10.367 1 97.5 42 PHE B N 1
ATOM 1537 C CA . PHE B 1 42 ? 10.805 5.254 -10.375 1 97.5 42 PHE B CA 1
ATOM 1538 C C . PHE B 1 42 ? 11.305 5.453 -11.805 1 97.5 42 PHE B C 1
ATOM 1540 O O . PHE B 1 42 ? 11.008 4.652 -12.688 1 97.5 42 PHE B O 1
ATOM 1547 N N . SER B 1 43 ? 12.078 6.445 -11.945 1 98 43 SER B N 1
ATOM 1548 C CA . SER B 1 43 ? 12.68 6.637 -13.258 1 98 43 SER B CA 1
ATOM 1549 C C . SER B 1 43 ? 13.672 5.523 -13.578 1 98 43 SER B C 1
ATOM 1551 O O . SER B 1 43 ? 14.188 4.863 -12.68 1 98 43 SER B O 1
ATOM 1553 N N . LYS B 1 44 ? 13.875 5.422 -14.891 1 98 44 LYS B N 1
ATOM 1554 C CA . LYS B 1 44 ? 14.867 4.441 -15.32 1 98 44 LYS B CA 1
ATOM 1555 C C . LYS B 1 44 ? 16.219 4.715 -14.68 1 98 44 LYS B C 1
ATOM 1557 O O . LYS B 1 44 ? 16.875 3.797 -14.164 1 98 44 LYS B O 1
ATOM 1562 N N . GLU B 1 45 ? 16.625 5.875 -14.688 1 98.31 45 GLU B N 1
ATOM 1563 C CA . GLU B 1 45 ? 17.938 6.262 -14.188 1 98.31 45 GLU B CA 1
ATOM 1564 C C . GLU B 1 45 ? 18.078 5.957 -12.695 1 98.31 45 GLU B C 1
ATOM 1566 O O . GLU B 1 45 ? 19.047 5.305 -12.281 1 98.31 45 GLU B O 1
ATOM 1571 N N . GLU B 1 46 ? 17.125 6.387 -11.891 1 97.75 46 GLU B N 1
ATOM 1572 C CA . GLU B 1 46 ? 17.281 6.168 -10.461 1 97.75 46 GLU B CA 1
ATOM 1573 C C . GLU B 1 46 ? 17.203 4.684 -10.109 1 97.75 46 GLU B C 1
ATOM 1575 O O . GLU B 1 46 ? 17.812 4.234 -9.141 1 97.75 46 GLU B O 1
ATOM 1580 N N . TYR B 1 47 ? 16.422 4.023 -10.914 1 97.69 47 TYR B N 1
ATOM 1581 C CA . TYR B 1 47 ? 16.281 2.604 -10.594 1 97.69 47 TYR B CA 1
ATOM 1582 C C . TYR B 1 47 ? 17.562 1.846 -10.945 1 97.69 47 TYR B C 1
ATOM 1584 O O . TYR B 1 47 ? 18.031 1.015 -10.172 1 97.69 47 TYR B O 1
ATOM 1592 N N . GLU B 1 48 ? 18.125 2.113 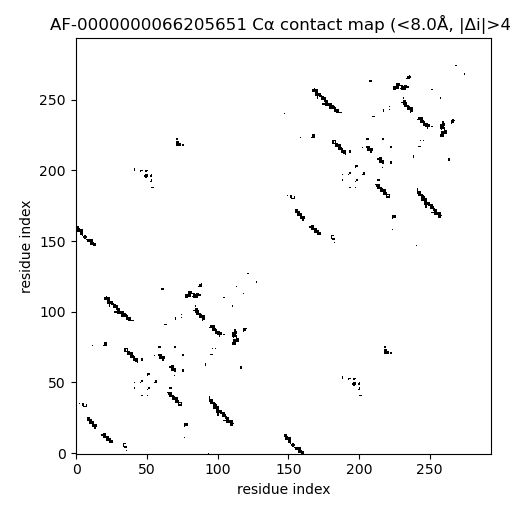-12.078 1 97.88 48 GLU B N 1
ATOM 1593 C CA . GLU B 1 48 ? 19.359 1.454 -12.508 1 97.88 48 GLU B CA 1
ATOM 1594 C C . GLU B 1 48 ? 20.516 1.808 -11.594 1 97.88 48 GLU B C 1
ATOM 1596 O O . GLU B 1 48 ? 21.375 0.961 -11.305 1 97.88 48 GLU B O 1
ATOM 1601 N N . GLN B 1 49 ? 20.5 2.949 -11.133 1 98.31 49 GLN B N 1
ATOM 1602 C CA . GLN B 1 49 ? 21.641 3.418 -10.359 1 98.31 49 GLN B CA 1
ATOM 1603 C C . GLN B 1 49 ? 21.484 3.098 -8.875 1 98.31 49 GLN B C 1
ATOM 1605 O O . GLN B 1 49 ? 22.469 2.936 -8.156 1 98.31 49 GLN B O 1
ATOM 1610 N N . HIS B 1 50 ? 20.203 2.975 -8.406 1 98.44 50 HIS B N 1
ATOM 1611 C CA . HIS B 1 50 ? 20 2.895 -6.965 1 98.44 50 HIS B CA 1
ATOM 1612 C C . HIS B 1 50 ? 18.938 1.873 -6.609 1 98.44 50 HIS B C 1
ATOM 1614 O O . HIS B 1 50 ? 19.188 0.923 -5.871 1 98.44 50 HIS B O 1
ATOM 1620 N N . GLY B 1 51 ? 17.719 1.989 -7.203 1 97.75 51 GLY B N 1
ATOM 1621 C CA . GLY B 1 51 ? 16.547 1.214 -6.809 1 97.75 51 GLY B CA 1
ATOM 1622 C C . GLY B 1 51 ? 16.781 -0.284 -6.852 1 97.75 51 GLY B C 1
ATOM 1623 O O . GLY B 1 51 ? 16.375 -1.01 -5.949 1 97.75 51 GLY B O 1
ATOM 1624 N N . GLN B 1 52 ? 17.484 -0.703 -7.887 1 97.25 52 GLN B N 1
ATOM 1625 C CA . GLN B 1 52 ? 17.656 -2.137 -8.094 1 97.25 52 GLN B CA 1
ATOM 1626 C C . GLN B 1 52 ? 18.562 -2.75 -7.031 1 97.25 52 GLN B C 1
ATOM 1628 O O . GLN B 1 52 ? 18.609 -3.971 -6.879 1 97.25 52 GLN B O 1
ATOM 1633 N N . TYR B 1 53 ? 19.219 -1.978 -6.242 1 98.06 53 TYR B N 1
ATOM 1634 C CA . TYR B 1 53 ? 20.125 -2.463 -5.215 1 98.06 53 TYR B CA 1
ATOM 1635 C C . TYR B 1 53 ? 19.453 -2.457 -3.846 1 98.06 53 TYR B C 1
ATOM 1637 O O . TYR B 1 53 ? 20.125 -2.594 -2.818 1 98.06 53 TYR B O 1
ATOM 1645 N N . THR B 1 54 ? 18.156 -2.291 -3.801 1 97.88 54 THR B N 1
ATOM 1646 C CA . THR B 1 54 ? 17.359 -2.365 -2.588 1 97.88 54 THR B CA 1
ATOM 1647 C C . THR B 1 54 ? 16.344 -3.5 -2.682 1 97.88 54 THR B C 1
ATOM 1649 O O . THR B 1 54 ? 16.25 -4.172 -3.713 1 97.88 54 THR B O 1
ATOM 1652 N N . VAL B 1 55 ? 15.562 -3.66 -1.639 1 96.94 55 VAL B N 1
ATOM 1653 C CA . VAL B 1 55 ? 14.539 -4.699 -1.595 1 96.94 55 VAL B CA 1
ATOM 1654 C C . VAL B 1 55 ? 13.469 -4.414 -2.65 1 96.94 55 VAL B C 1
ATOM 1656 O O . VAL B 1 55 ? 12.695 -5.301 -3.01 1 96.94 55 VAL B O 1
ATOM 1659 N N . LEU B 1 56 ? 13.469 -3.227 -3.229 1 96.12 56 LEU B N 1
ATOM 1660 C CA . LEU B 1 56 ? 12.484 -2.859 -4.246 1 96.12 56 LEU B CA 1
ATOM 1661 C C . LEU B 1 56 ? 12.531 -3.838 -5.418 1 96.12 56 LEU B C 1
ATOM 1663 O O . LEU B 1 56 ? 11.508 -4.07 -6.07 1 96.12 56 LEU B O 1
ATOM 1667 N N . ASN B 1 57 ? 13.664 -4.352 -5.672 1 94.94 57 ASN B N 1
ATOM 1668 C CA . ASN B 1 57 ? 13.867 -5.188 -6.852 1 94.94 57 ASN B CA 1
ATOM 1669 C C . ASN B 1 57 ? 12.977 -6.426 -6.82 1 94.94 57 ASN B C 1
ATOM 1671 O O . ASN B 1 57 ? 12.758 -7.062 -7.852 1 94.94 57 ASN B O 1
ATOM 1675 N N . GLU B 1 58 ? 12.383 -6.738 -5.73 1 91.94 58 GLU B N 1
ATOM 1676 C CA . GLU B 1 58 ? 11.516 -7.906 -5.578 1 91.94 58 GLU B CA 1
ATOM 1677 C C . GLU B 1 58 ? 10.047 -7.512 -5.66 1 91.94 58 GLU B C 1
ATOM 1679 O O . GLU B 1 58 ? 9.172 -8.375 -5.727 1 91.94 58 GLU B O 1
ATOM 1684 N N . TYR B 1 59 ? 9.789 -6.215 -5.746 1 94.88 59 TYR B N 1
ATOM 1685 C CA . TYR B 1 59 ? 8.406 -5.77 -5.559 1 94.88 59 TYR B CA 1
ATOM 1686 C C . TYR B 1 59 ? 7.926 -4.965 -6.758 1 94.88 59 TYR B C 1
ATOM 1688 O O . TYR B 1 59 ? 6.723 -4.754 -6.93 1 94.88 59 TYR B O 1
ATOM 1696 N N . THR B 1 60 ? 8.805 -4.566 -7.57 1 95.38 60 THR B N 1
ATOM 1697 C CA . THR B 1 60 ? 8.391 -3.598 -8.578 1 95.38 60 THR B CA 1
ATOM 1698 C C . THR B 1 60 ? 7.961 -4.305 -9.859 1 95.38 60 THR B C 1
ATOM 1700 O O . THR B 1 60 ? 8.352 -5.449 -10.109 1 95.38 60 THR B O 1
ATOM 1703 N N . TYR B 1 61 ? 7.191 -3.582 -10.648 1 93.94 61 TYR B N 1
ATOM 1704 C CA . TYR B 1 61 ? 6.762 -3.934 -11.992 1 93.94 61 TYR B CA 1
ATOM 1705 C C . TYR B 1 61 ? 7.504 -3.107 -13.039 1 93.94 61 TYR B C 1
ATOM 1707 O O . TYR B 1 61 ? 7.742 -1.913 -12.836 1 93.94 61 TYR B O 1
ATOM 1715 N N . VAL B 1 62 ? 7.812 -3.744 -14.125 1 93.25 62 VAL B N 1
ATOM 1716 C CA . VAL B 1 62 ? 8.406 -2.996 -15.227 1 93.25 62 VAL B CA 1
ATOM 1717 C C . VAL B 1 62 ? 7.344 -2.129 -15.891 1 93.25 62 VAL B C 1
ATOM 1719 O O . VAL B 1 62 ? 6.242 -2.604 -16.188 1 93.25 62 VAL B O 1
ATOM 1722 N N . TRP B 1 63 ? 7.727 -0.892 -16.047 1 93.31 63 TRP B N 1
ATOM 1723 C CA . TRP B 1 63 ? 6.832 0.066 -16.703 1 93.31 63 TRP B CA 1
ATOM 1724 C C . TRP B 1 63 ? 7.422 0.558 -18.016 1 93.31 63 TRP B C 1
ATOM 1726 O O . TRP B 1 63 ? 8.492 0.1 -18.438 1 93.31 63 TRP B O 1
ATOM 1736 N N . SER B 1 64 ? 6.695 1.348 -18.75 1 90.56 64 SER B N 1
ATOM 1737 C CA . SER B 1 64 ? 7.137 1.845 -20.047 1 90.56 64 SER B CA 1
ATOM 1738 C C . SER B 1 64 ? 8.461 2.59 -19.938 1 90.56 64 SER B C 1
ATOM 1740 O O . SER B 1 64 ? 8.742 3.221 -18.906 1 90.56 64 SER B O 1
ATOM 1742 N N . GLU B 1 65 ? 9.273 2.418 -20.969 1 93.19 65 GLU B N 1
ATOM 1743 C CA . GLU B 1 65 ? 10.516 3.172 -21.125 1 93.19 65 GLU B CA 1
ATOM 1744 C C . GLU B 1 65 ? 11.508 2.842 -20.016 1 93.19 65 GLU B C 1
ATOM 1746 O O . GLU B 1 65 ? 12.242 3.715 -19.562 1 93.19 65 GLU B O 1
ATOM 1751 N N . GLY B 1 66 ? 11.391 1.734 -19.484 1 93 66 GLY B N 1
ATOM 1752 C CA . GLY B 1 66 ? 12.367 1.271 -18.516 1 93 66 GLY B CA 1
ATOM 1753 C C . GLY B 1 66 ? 12.07 1.728 -17.109 1 93 66 GLY B C 1
ATOM 1754 O O . GLY B 1 66 ? 12.844 1.453 -16.188 1 93 66 GLY B O 1
ATOM 1755 N N . LYS B 1 67 ? 10.992 2.412 -16.906 1 96.88 67 LYS B N 1
ATOM 1756 C CA . LYS B 1 67 ? 10.57 2.812 -15.57 1 96.88 67 LYS B CA 1
ATOM 1757 C C . LYS B 1 67 ? 10.125 1.606 -14.75 1 96.88 67 LYS B C 1
ATOM 1759 O O . LYS B 1 67 ? 9.781 0.562 -15.305 1 96.88 67 LYS B O 1
ATOM 1764 N N . GLN B 1 68 ? 10.25 1.763 -13.477 1 96.69 68 GLN B N 1
ATOM 1765 C CA . GLN B 1 68 ? 9.766 0.751 -12.547 1 96.69 68 GLN B CA 1
ATOM 1766 C C . GLN B 1 68 ? 8.672 1.315 -11.641 1 96.69 68 GLN B C 1
ATOM 1768 O O . GLN B 1 68 ? 8.734 2.479 -11.242 1 96.69 68 GLN B O 1
ATOM 1773 N N . GLY B 1 69 ? 7.648 0.514 -11.422 1 97.12 69 GLY B N 1
ATOM 1774 C CA . GLY B 1 69 ? 6.539 0.935 -10.578 1 97.12 69 GLY B CA 1
ATOM 1775 C C . GLY B 1 69 ? 6.312 0.02 -9.391 1 97.12 69 GLY B C 1
ATOM 1776 O O . GLY B 1 69 ? 6.285 -1.203 -9.539 1 97.12 69 GLY B O 1
ATOM 1777 N N . LEU B 1 70 ? 6.219 0.606 -8.227 1 97.56 70 LEU B N 1
ATOM 1778 C CA . LEU B 1 70 ? 5.836 -0.121 -7.023 1 97.56 70 L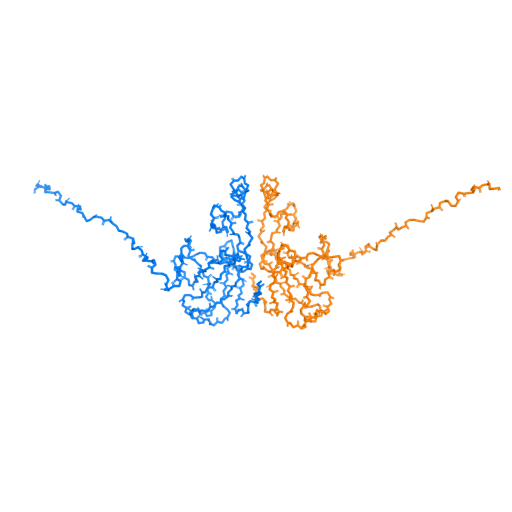EU B CA 1
ATOM 1779 C C . LEU B 1 70 ? 4.352 0.053 -6.73 1 97.56 70 LEU B C 1
ATOM 1781 O O . LEU B 1 70 ? 3.873 1.179 -6.57 1 97.56 70 LEU B O 1
ATOM 1785 N N . ALA B 1 71 ? 3.682 -1.081 -6.703 1 97.38 71 ALA B N 1
ATOM 1786 C CA . ALA B 1 71 ? 2.268 -1.012 -6.348 1 97.38 71 ALA B CA 1
ATOM 1787 C C . ALA B 1 71 ? 2.09 -0.712 -4.859 1 97.38 71 ALA B C 1
ATOM 1789 O O . ALA B 1 71 ? 2.58 -1.455 -4.008 1 97.38 71 ALA B O 1
ATOM 1790 N N . LEU B 1 72 ? 1.444 0.338 -4.598 1 96.56 72 LEU B N 1
ATOM 1791 C CA . LEU B 1 72 ? 1.019 0.57 -3.223 1 96.56 72 LEU B CA 1
ATOM 1792 C C . LEU B 1 72 ? -0.254 -0.209 -2.91 1 96.56 72 LEU B C 1
ATOM 1794 O O . LEU B 1 72 ? -0.584 -1.174 -3.604 1 96.56 72 LEU B O 1
ATOM 1798 N N . GLY B 1 73 ? -0.96 0.027 -1.808 1 94.5 73 GLY B N 1
ATOM 1799 C CA . GLY B 1 73 ? -2.111 -0.796 -1.472 1 94.5 73 GLY B CA 1
ATOM 1800 C C . GLY B 1 73 ? -1.746 -2.236 -1.165 1 94.5 73 GLY B C 1
ATOM 1801 O O . GLY B 1 73 ? -0.776 -2.498 -0.45 1 94.5 73 GLY B O 1
ATOM 1802 N N . LEU B 1 74 ? -2.561 -3.137 -1.788 1 96 74 LEU B N 1
ATOM 1803 C CA . LEU B 1 74 ? -2.332 -4.559 -1.562 1 96 74 LEU B CA 1
ATOM 1804 C C . LEU B 1 74 ? -1.451 -5.148 -2.658 1 96 74 LEU B C 1
ATOM 1806 O O . LEU B 1 74 ? -1.019 -6.301 -2.561 1 96 74 LEU B O 1
ATOM 1810 N N . GLY B 1 75 ? -1.21 -4.41 -3.65 1 96 75 GLY B N 1
ATOM 1811 C CA . GLY B 1 75 ? -0.543 -4.93 -4.832 1 96 75 GLY B CA 1
ATOM 1812 C C . GLY B 1 75 ? 0.804 -5.559 -4.531 1 96 75 GLY B C 1
ATOM 1813 O O . GLY B 1 75 ? 1.205 -6.523 -5.188 1 96 75 GLY B O 1
ATOM 1814 N N . SER B 1 76 ? 1.47 -5.047 -3.602 1 95.56 76 SER B N 1
ATOM 1815 C CA . SER B 1 76 ? 2.801 -5.531 -3.254 1 95.56 76 SER B CA 1
ATOM 1816 C C . SER B 1 76 ? 2.729 -6.652 -2.221 1 95.56 76 SER B C 1
ATOM 1818 O O . SER B 1 76 ? 3.76 -7.172 -1.787 1 95.56 76 SER B O 1
ATOM 1820 N N . MET B 1 77 ? 1.585 -7.016 -1.835 1 95.38 77 MET B N 1
ATOM 1821 C CA . MET B 1 77 ? 1.434 -8.016 -0.783 1 95.38 77 MET B CA 1
ATOM 1822 C C . MET B 1 77 ? 1.069 -9.375 -1.372 1 95.38 77 MET B C 1
ATOM 1824 O O . MET B 1 77 ? 1.118 -10.391 -0.678 1 95.38 77 MET B O 1
ATOM 1828 N N . PHE B 1 78 ? 0.688 -9.391 -2.65 1 95.75 78 PHE B N 1
ATOM 1829 C CA . PHE B 1 78 ? 0.351 -10.664 -3.277 1 95.75 78 PHE B CA 1
ATOM 1830 C C . PHE B 1 78 ? 1.603 -11.508 -3.51 1 95.75 78 PHE B C 1
ATOM 1832 O O . PHE B 1 78 ? 2.582 -11.023 -4.082 1 95.75 78 PHE B O 1
ATOM 1839 N N . ASN B 1 79 ? 1.549 -12.75 -3.148 1 93.75 79 ASN B N 1
ATOM 1840 C CA . ASN B 1 79 ? 2.623 -13.672 -3.488 1 93.75 79 ASN B CA 1
ATOM 1841 C C . ASN B 1 79 ? 2.48 -14.195 -4.914 1 93.75 79 ASN B C 1
ATOM 1843 O O . ASN B 1 79 ? 1.42 -14.062 -5.527 1 93.75 79 ASN B O 1
ATOM 1847 N N . HIS B 1 80 ? 3.564 -14.727 -5.309 1 93.44 80 HIS B N 1
ATOM 1848 C CA . HIS B 1 80 ? 3.543 -15.367 -6.617 1 93.44 80 HIS B CA 1
ATOM 1849 C C . HIS B 1 80 ? 3.301 -16.875 -6.488 1 93.44 80 HIS B C 1
ATOM 1851 O O . HIS B 1 80 ? 3.73 -17.484 -5.516 1 93.44 80 HIS B O 1
ATOM 1857 N N . ASP B 1 81 ? 2.586 -17.344 -7.504 1 93.38 81 ASP B N 1
ATOM 1858 C CA . ASP B 1 81 ? 2.32 -18.766 -7.586 1 93.38 81 ASP B CA 1
ATOM 1859 C C . ASP B 1 81 ? 2.32 -19.25 -9.039 1 93.38 81 ASP B C 1
ATOM 1861 O O . ASP B 1 81 ? 2.035 -18.484 -9.953 1 93.38 81 ASP B O 1
ATOM 1865 N N . ARG B 1 82 ? 2.666 -20.5 -9.227 1 92.69 82 ARG B N 1
ATOM 1866 C CA . ARG B 1 82 ? 2.633 -21.094 -10.555 1 92.69 82 ARG B CA 1
ATOM 1867 C C . ARG B 1 82 ? 1.201 -21.219 -11.062 1 92.69 82 ARG B C 1
ATOM 1869 O O . ARG B 1 82 ? 0.963 -21.234 -12.273 1 92.69 82 ARG B O 1
ATOM 1876 N N . HIS B 1 83 ? 0.292 -21.391 -10.133 1 94.44 83 HIS B N 1
ATOM 1877 C CA . HIS B 1 83 ? -1.134 -21.422 -10.438 1 94.44 83 HIS B CA 1
ATOM 1878 C C . HIS B 1 83 ? -1.849 -20.219 -9.844 1 94.44 83 HIS B C 1
ATOM 1880 O O . HIS B 1 83 ? -2.637 -20.344 -8.906 1 94.44 83 HIS B O 1
ATOM 1886 N N . PRO B 1 84 ? -1.652 -19.141 -10.453 1 96.81 84 PRO B N 1
ATOM 1887 C CA . PRO B 1 84 ? -2.223 -17.906 -9.898 1 96.81 84 PRO B CA 1
ATOM 1888 C C . PRO B 1 84 ? -3.75 -17.891 -9.945 1 96.81 84 PRO B C 1
ATOM 1890 O O . PRO B 1 84 ? -4.355 -18.625 -10.734 1 96.81 84 PRO B O 1
ATOM 1893 N N . ASN B 1 85 ? -4.359 -17.141 -9.055 1 97.88 85 ASN B N 1
ATOM 1894 C CA . ASN B 1 85 ? -5.809 -16.969 -9.047 1 97.88 85 ASN B CA 1
ATOM 1895 C C . ASN B 1 85 ? -6.207 -15.5 -9.117 1 97.88 85 ASN B C 1
ATOM 1897 O O . ASN B 1 85 ? -7.391 -15.164 -9.023 1 97.88 85 ASN B O 1
ATOM 1901 N N . VAL B 1 86 ? -5.211 -14.633 -9.336 1 97.69 86 VAL B N 1
ATOM 1902 C CA . VAL B 1 86 ? -5.414 -13.195 -9.516 1 97.69 86 VAL B CA 1
ATOM 1903 C C . VAL B 1 86 ? -4.629 -12.719 -10.734 1 97.69 86 VAL B C 1
ATOM 1905 O O . VAL B 1 86 ? -3.48 -13.109 -10.938 1 97.69 86 VAL B O 1
ATOM 1908 N N . TYR B 1 87 ? -5.262 -11.914 -11.547 1 96.19 87 TYR B N 1
ATOM 1909 C CA . TYR B 1 87 ? -4.539 -11.227 -12.609 1 96.19 87 TYR B CA 1
ATOM 1910 C C . TYR B 1 87 ? -4.629 -9.719 -12.445 1 96.19 87 TYR B C 1
ATOM 1912 O O . TYR B 1 87 ? -5.359 -9.219 -11.586 1 96.19 87 TYR B O 1
ATOM 1920 N N . TRP B 1 88 ? -3.775 -9.055 -13.18 1 96.62 88 TRP B N 1
ATOM 1921 C CA . TRP B 1 88 ? -3.705 -7.609 -12.992 1 96.62 88 TRP B CA 1
ATOM 1922 C C . TRP B 1 88 ? -3.594 -6.883 -14.328 1 96.62 88 TRP B C 1
ATOM 1924 O O . TRP B 1 88 ? -3.201 -7.48 -15.328 1 96.62 88 TRP B O 1
ATOM 1934 N N . LYS B 1 89 ? -4.059 -5.629 -14.273 1 94.25 89 LYS B N 1
ATOM 1935 C CA . LYS B 1 89 ? -4.016 -4.73 -15.43 1 94.25 89 LYS B CA 1
ATOM 1936 C C . LYS B 1 89 ? -3.391 -3.389 -15.055 1 94.25 89 LYS B C 1
ATOM 1938 O O . LYS B 1 89 ? -3.779 -2.773 -14.062 1 94.25 89 LYS B O 1
ATOM 1943 N N . LYS B 1 90 ? -2.486 -2.986 -15.938 1 94.94 90 LYS B N 1
ATOM 1944 C CA . LYS B 1 90 ? -1.867 -1.68 -15.727 1 94.94 90 LYS B CA 1
ATOM 1945 C C . LYS B 1 90 ? -2.678 -0.574 -16.391 1 94.94 90 LYS B C 1
ATOM 1947 O O . LYS B 1 90 ? -3.176 -0.751 -17.516 1 94.94 90 LYS B O 1
ATOM 1952 N N . ASP B 1 91 ? -2.836 0.444 -15.711 1 94.25 91 ASP B N 1
ATOM 1953 C CA . ASP B 1 91 ? -3.268 1.709 -16.297 1 94.25 91 ASP B CA 1
ATOM 1954 C C . ASP B 1 91 ? -2.088 2.666 -16.469 1 94.25 91 ASP B C 1
ATOM 1956 O O . ASP B 1 91 ? -1.763 3.428 -15.555 1 94.25 91 ASP B O 1
ATOM 1960 N N . ASN B 1 92 ? -1.432 2.682 -17.578 1 92.12 92 ASN B N 1
ATOM 1961 C CA . ASN B 1 92 ? -0.211 3.441 -17.828 1 92.12 92 ASN B CA 1
ATOM 1962 C C . ASN B 1 92 ? -0.47 4.945 -17.812 1 92.12 92 ASN B C 1
ATOM 1964 O O . ASN B 1 92 ? 0.417 5.727 -17.469 1 92.12 92 ASN B O 1
ATOM 1968 N N . ARG B 1 93 ? -1.628 5.266 -18.141 1 90.06 93 ARG B N 1
ATOM 1969 C CA . ARG B 1 93 ? -1.972 6.684 -18.203 1 90.06 93 ARG B CA 1
ATOM 1970 C C . ARG B 1 93 ? -2.07 7.285 -16.812 1 90.06 93 ARG B C 1
ATOM 1972 O O . ARG B 1 93 ? -1.564 8.383 -16.562 1 90.06 93 ARG B O 1
ATOM 1979 N N . ASN B 1 94 ? -2.682 6.527 -15.914 1 91.5 94 ASN B N 1
ATOM 1980 C CA . ASN B 1 94 ? -2.967 7.098 -14.602 1 91.5 94 ASN B CA 1
ATOM 1981 C C . ASN B 1 94 ? -2.061 6.508 -13.523 1 91.5 94 ASN B C 1
ATOM 1983 O O . ASN B 1 94 ? -2.096 6.941 -12.375 1 91.5 94 ASN B O 1
ATOM 1987 N N . ASN B 1 95 ? -1.213 5.527 -13.836 1 93.88 95 ASN B N 1
ATOM 1988 C CA . ASN B 1 95 ? -0.261 4.879 -12.938 1 93.88 95 ASN B CA 1
ATOM 1989 C C . ASN B 1 95 ? -0.97 4.148 -11.805 1 93.88 95 ASN B C 1
ATOM 1991 O O . ASN B 1 95 ? -0.657 4.359 -10.633 1 93.88 95 ASN B O 1
ATOM 1995 N N . TYR B 1 96 ? -1.854 3.289 -12.219 1 95.94 96 TYR B N 1
ATOM 1996 C CA . TYR B 1 96 ? -2.533 2.357 -11.328 1 95.94 96 TYR B CA 1
ATOM 1997 C C . TYR B 1 96 ? -2.43 0.929 -11.844 1 95.94 96 TYR B C 1
ATOM 1999 O O . TYR B 1 96 ? -2.203 0.711 -13.039 1 95.94 96 TYR B O 1
ATOM 2007 N N . ILE B 1 97 ? -2.557 -0.001 -10.93 1 96.06 97 ILE B N 1
ATOM 2008 C CA . ILE B 1 97 ? -2.738 -1.408 -11.266 1 96.06 97 ILE B CA 1
ATOM 2009 C C . ILE B 1 97 ? -4.023 -1.931 -10.633 1 96.06 97 ILE B C 1
ATOM 2011 O O . ILE B 1 97 ? -4.258 -1.734 -9.438 1 96.06 97 ILE B O 1
ATOM 2015 N N . SER B 1 98 ? -4.844 -2.545 -11.422 1 96.94 98 SER B N 1
ATOM 2016 C CA . SER B 1 98 ? -6.047 -3.205 -10.93 1 96.94 98 SER B CA 1
ATOM 2017 C C . SER B 1 98 ? -5.863 -4.719 -10.867 1 96.94 98 SER B C 1
ATOM 2019 O O . SER B 1 98 ? -5.266 -5.312 -11.766 1 96.94 98 SER B O 1
ATOM 2021 N N . TYR B 1 99 ? -6.391 -5.246 -9.852 1 96.94 99 TYR B N 1
ATOM 2022 C CA . TYR B 1 99 ? -6.273 -6.684 -9.625 1 96.94 99 TYR B CA 1
ATOM 2023 C C . TYR B 1 99 ? -7.645 -7.348 -9.625 1 96.94 99 TYR B C 1
ATOM 2025 O O . TYR B 1 99 ? -8.57 -6.871 -8.969 1 96.94 99 TYR B O 1
ATOM 2033 N N . TYR B 1 100 ? -7.68 -8.531 -10.336 1 97.94 100 TYR B N 1
ATOM 2034 C CA . TYR B 1 100 ? -8.938 -9.25 -10.508 1 97.94 100 TYR B CA 1
ATOM 2035 C C . TYR B 1 100 ? -8.773 -10.734 -10.188 1 97.94 100 TYR B C 1
ATOM 2037 O O . TYR B 1 100 ? -7.742 -11.328 -10.5 1 97.94 100 TYR B O 1
ATOM 2045 N N . THR B 1 101 ? -9.852 -11.289 -9.641 1 98.25 101 THR B N 1
ATOM 2046 C CA . THR B 1 101 ? -9.836 -12.734 -9.469 1 98.25 101 THR B CA 1
ATOM 2047 C C . THR B 1 101 ? -10 -13.438 -10.812 1 98.25 101 THR B C 1
ATOM 2049 O O . THR B 1 101 ? -10.797 -13.023 -11.648 1 98.25 101 THR B O 1
ATOM 2052 N N . LEU B 1 102 ? -9.227 -14.477 -11.023 1 97.31 102 LEU B N 1
ATOM 2053 C CA . LEU B 1 102 ? -9.305 -15.281 -12.234 1 97.31 102 LEU B CA 1
ATOM 2054 C C . LEU B 1 102 ? -10.438 -16.297 -12.148 1 97.31 102 LEU B C 1
ATOM 2056 O O . LEU B 1 102 ? -11.07 -16.609 -13.156 1 97.31 102 LEU B O 1
ATOM 2060 N N . ARG B 1 103 ? -10.672 -16.766 -11.023 1 98.06 103 ARG B N 1
ATOM 2061 C CA . ARG B 1 103 ? -11.688 -17.75 -10.664 1 98.06 103 ARG B CA 1
ATOM 2062 C C . ARG B 1 103 ? -12.266 -17.453 -9.281 1 98.06 103 ARG B C 1
ATOM 2064 O O . ARG B 1 103 ? -11.828 -16.531 -8.602 1 98.06 103 ARG B O 1
ATOM 2071 N N . GLU B 1 104 ? -13.234 -18.266 -8.969 1 98.62 104 GLU B N 1
ATOM 2072 C CA . GLU B 1 104 ? -13.75 -18.125 -7.613 1 98.62 104 GLU B CA 1
ATOM 2073 C C . GLU B 1 104 ? -12.672 -18.422 -6.574 1 98.62 104 GLU B C 1
ATOM 2075 O O . GLU B 1 104 ? -11.906 -19.375 -6.723 1 98.62 104 GLU B O 1
ATOM 2080 N N . ILE B 1 105 ? -12.625 -17.516 -5.66 1 98.62 105 ILE B N 1
ATOM 2081 C CA . ILE B 1 105 ? -11.719 -17.703 -4.531 1 98.62 105 ILE B CA 1
ATOM 2082 C C . ILE B 1 105 ? -12.5 -18.203 -3.322 1 98.62 105 ILE B C 1
ATOM 2084 O O . ILE B 1 105 ? -13.531 -17.641 -2.959 1 98.62 105 ILE B O 1
ATOM 2088 N N . LYS B 1 106 ? -12.008 -19.281 -2.658 1 98.69 106 LYS B N 1
ATOM 2089 C CA . LYS B 1 106 ? -12.672 -19.828 -1.474 1 98.69 106 LYS B CA 1
ATOM 2090 C C . LYS B 1 106 ? -12.211 -19.109 -0.21 1 98.69 106 LYS B C 1
ATOM 2092 O O . LYS B 1 106 ? -11.141 -18.484 -0.195 1 98.69 106 LYS B O 1
ATOM 2097 N N . THR B 1 107 ? -13.016 -19.328 0.791 1 98.44 107 THR B N 1
ATOM 2098 C CA . THR B 1 107 ? -12.641 -18.797 2.096 1 98.44 107 THR B CA 1
ATOM 2099 C C . THR B 1 107 ? -11.297 -19.359 2.545 1 98.44 107 THR B C 1
ATOM 2101 O O . THR B 1 107 ? -11.039 -20.562 2.387 1 98.44 107 THR B O 1
ATOM 2104 N N . ASN B 1 108 ? -10.422 -18.438 2.967 1 97.75 108 ASN B N 1
ATOM 2105 C CA . ASN B 1 108 ? -9.117 -18.781 3.531 1 97.75 108 ASN B CA 1
ATOM 2106 C C . ASN B 1 108 ? -8.125 -19.188 2.447 1 97.75 108 ASN B C 1
ATOM 2108 O O . ASN B 1 108 ? -7.035 -19.672 2.748 1 97.75 108 ASN B O 1
ATOM 2112 N N . GLU B 1 109 ? -8.516 -19.031 1.222 1 98.06 109 GLU B N 1
ATOM 2113 C CA . GLU B 1 109 ? -7.574 -19.25 0.13 1 98.06 109 GLU B CA 1
ATOM 2114 C C . GLU B 1 109 ? -6.645 -18.062 -0.049 1 98.06 109 GLU B C 1
ATOM 2116 O O . GLU B 1 109 ? -7.082 -16.906 0.006 1 98.06 109 GLU B O 1
ATOM 2121 N N . GLU B 1 110 ? -5.367 -18.344 -0.325 1 97.56 110 GLU B N 1
ATOM 2122 C CA . GLU B 1 110 ? -4.414 -17.281 -0.596 1 97.56 110 GLU B CA 1
ATOM 2123 C C . GLU B 1 110 ? -4.574 -16.734 -2.014 1 97.56 110 GLU B C 1
ATOM 2125 O O . GLU B 1 110 ? -4.746 -17.516 -2.961 1 97.56 110 GLU B O 1
ATOM 2130 N N . LEU B 1 111 ? -4.625 -15.461 -2.111 1 97.88 111 LEU B N 1
ATOM 2131 C CA . LEU B 1 111 ? -4.617 -14.812 -3.418 1 97.88 111 LEU B CA 1
ATOM 2132 C C . LEU B 1 111 ? -3.193 -14.641 -3.934 1 97.88 111 LEU B C 1
ATOM 2134 O O . LEU B 1 111 ? -2.352 -14.039 -3.262 1 97.88 111 LEU B O 1
ATOM 2138 N N . CYS B 1 112 ? -2.885 -15.086 -5.137 1 96.94 112 CYS B N 1
ATOM 2139 C CA . CYS B 1 112 ? -1.541 -15.094 -5.699 1 96.94 112 CYS B CA 1
ATOM 2140 C C . CYS B 1 112 ? -1.558 -14.625 -7.152 1 96.94 112 CYS B C 1
ATOM 2142 O O . CYS B 1 112 ? -2.508 -14.898 -7.887 1 96.94 1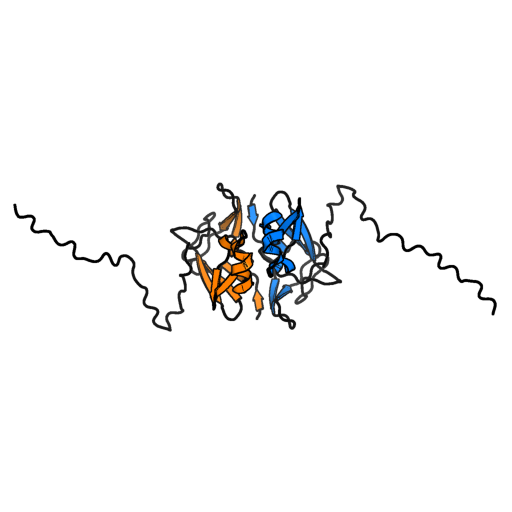12 CYS B O 1
ATOM 2144 N N . ILE B 1 113 ? -0.521 -14.023 -7.512 1 96.38 113 ILE B N 1
ATOM 2145 C CA . ILE B 1 113 ? -0.342 -13.578 -8.891 1 96.38 113 ILE B CA 1
ATOM 2146 C C . ILE B 1 113 ? 0.754 -14.406 -9.555 1 96.38 113 ILE B C 1
ATOM 2148 O O . ILE B 1 113 ? 1.457 -15.172 -8.891 1 96.38 113 ILE B O 1
ATOM 2152 N N . SER B 1 114 ? 0.87 -14.188 -10.875 1 93.19 114 SER B N 1
ATOM 2153 C CA . SER B 1 114 ? 1.853 -14.945 -11.648 1 93.19 114 SER B CA 1
ATOM 2154 C C . SER B 1 114 ? 3.248 -14.344 -11.5 1 93.19 114 SER B C 1
ATOM 2156 O O . SER B 1 114 ? 3.391 -13.172 -11.164 1 93.19 114 SER B O 1
ATOM 2158 N N . TYR B 1 115 ? 4.391 -15.086 -11.703 1 83.62 115 TYR B N 1
ATOM 2159 C CA . TYR B 1 115 ? 5.781 -14.641 -11.664 1 83.62 115 TYR B CA 1
ATOM 2160 C C . TYR B 1 115 ? 6.094 -13.727 -12.836 1 83.62 115 TYR B C 1
ATOM 2162 O O . TYR B 1 115 ? 7.047 -12.938 -12.781 1 83.62 115 TYR B O 1
ATOM 2170 N N . GLY B 1 116 ? 5.477 -13.703 -13.961 1 67.19 116 GLY B N 1
ATOM 2171 C CA . GLY B 1 116 ? 5.801 -12.898 -15.125 1 67.19 116 GLY B CA 1
ATOM 2172 C C . GLY B 1 116 ? 4.824 -11.766 -15.359 1 67.19 116 GLY B C 1
ATOM 2173 O O . GLY B 1 116 ? 3.844 -11.617 -14.625 1 67.19 116 GLY B O 1
ATOM 2174 N N . ASP B 1 117 ? 5.391 -10.641 -16.219 1 56.41 117 ASP B N 1
ATOM 2175 C CA . ASP B 1 117 ? 4.648 -9.43 -16.578 1 56.41 117 ASP B CA 1
ATOM 2176 C C . ASP B 1 117 ? 3.27 -9.781 -17.125 1 56.41 117 ASP B C 1
ATOM 2178 O O . ASP B 1 117 ? 2.502 -8.891 -17.5 1 56.41 117 ASP B O 1
ATOM 2182 N N . HIS B 1 118 ? 3.096 -10.875 -17.812 1 45.81 118 HIS B N 1
ATOM 2183 C CA . HIS B 1 118 ? 2.238 -10.922 -18.984 1 45.81 118 HIS B CA 1
ATOM 2184 C C . HIS B 1 118 ? 0.799 -10.562 -18.641 1 45.81 118 HIS B C 1
ATOM 2186 O O . HIS B 1 118 ? -0.022 -10.328 -19.516 1 45.81 118 HIS B O 1
ATOM 2192 N N . LEU B 1 119 ? 0.087 -10.852 -17.578 1 45.69 119 LEU B N 1
ATOM 2193 C CA . LEU B 1 119 ? -1.257 -11.133 -18.078 1 45.69 119 LEU B CA 1
ATOM 2194 C C . LEU B 1 119 ? -1.939 -9.859 -18.547 1 45.69 119 LEU B C 1
ATOM 2196 O O . LEU B 1 119 ? -2.32 -9.008 -17.734 1 45.69 119 LEU B O 1
ATOM 2200 N N . TRP B 1 120 ? -1.364 -9.188 -19.516 1 44.12 120 TRP B N 1
ATOM 2201 C CA . TRP B 1 120 ? -2.143 -8.156 -20.203 1 44.12 120 TRP B CA 1
ATOM 2202 C C . TRP B 1 120 ? -3.447 -8.727 -20.734 1 44.12 120 TRP B C 1
ATOM 2204 O O . TRP B 1 120 ? -3.438 -9.586 -21.625 1 44.12 120 TRP B O 1
ATOM 2214 N N . PHE B 1 121 ? -4.34 -9.289 -20.281 1 39.81 121 PHE B N 1
ATOM 2215 C CA . PHE B 1 121 ? -5.469 -9.445 -21.188 1 39.81 121 PHE B CA 1
ATOM 2216 C C . PHE B 1 121 ? -5.828 -8.109 -21.844 1 39.81 121 PHE B C 1
ATOM 2218 O O . PHE B 1 121 ? -6.262 -7.18 -21.156 1 39.81 121 PHE B O 1
ATOM 2225 N N . GLU B 1 122 ? -4.953 -7.688 -22.875 1 37.5 122 GLU B N 1
ATOM 2226 C CA . GLU B 1 122 ? -5.477 -6.672 -23.781 1 37.5 122 GLU B CA 1
ATOM 2227 C C . GLU B 1 122 ? -6.992 -6.789 -23.938 1 37.5 122 GLU B C 1
ATOM 2229 O O . GLU B 1 122 ? -7.531 -7.895 -23.969 1 37.5 122 GLU B O 1
ATOM 2234 N N . ASP B 1 123 ? -7.664 -5.969 -23.594 1 39.25 123 ASP B N 1
ATOM 2235 C CA . ASP B 1 123 ? -8.984 -5.957 -24.219 1 39.25 123 ASP B CA 1
ATOM 2236 C C . ASP B 1 123 ? -8.938 -6.531 -25.625 1 39.25 123 ASP B C 1
ATOM 2238 O O . ASP B 1 123 ? -7.988 -6.289 -26.375 1 39.25 123 ASP B O 1
ATOM 2242 N N . GLU B 1 124 ? -9.414 -7.859 -26.047 1 36.59 124 GLU B N 1
ATOM 2243 C CA . GLU B 1 124 ? -9.773 -8.375 -27.375 1 36.59 124 GLU B CA 1
ATOM 2244 C C . GLU B 1 124 ? -9.922 -7.25 -28.391 1 36.59 124 GLU B C 1
ATOM 2246 O O . GLU B 1 124 ? -10.102 -7.504 -29.578 1 36.59 124 GLU B O 1
ATOM 2251 N N . ALA B 1 125 ? -10.258 -6.059 -28.344 1 34.5 125 ALA B N 1
ATOM 2252 C CA . ALA B 1 125 ? -10.438 -5.434 -29.641 1 34.5 125 ALA B CA 1
ATOM 2253 C C . ALA B 1 125 ? -9.109 -5.305 -30.375 1 34.5 125 ALA B C 1
ATOM 2255 O O . ALA B 1 125 ? -9.07 -4.93 -31.547 1 34.5 125 ALA B O 1
ATOM 2256 N N . SER B 1 126 ? -7.805 -5.102 -29.984 1 34.5 126 SER B N 1
ATOM 2257 C CA . SER B 1 126 ? -6.719 -5.305 -30.938 1 34.5 126 SER B CA 1
ATOM 2258 C C . SER B 1 126 ? -6.184 -6.734 -30.859 1 34.5 126 SER B C 1
ATOM 2260 O O . SER B 1 126 ? -6.074 -7.309 -29.781 1 34.5 126 SER B O 1
ATOM 2262 N N . SER B 1 127 ? -5.918 -7.672 -31.906 1 31.23 127 SER B N 1
ATOM 2263 C CA . SER B 1 127 ? -5.602 -9.07 -32.188 1 31.23 127 SER B CA 1
ATOM 2264 C C . SER B 1 127 ? -4.387 -9.531 -31.391 1 31.23 127 SER B C 1
ATOM 2266 O O . SER B 1 127 ? -3.254 -9.164 -31.703 1 31.23 127 SER B O 1
ATOM 2268 N N . ALA B 1 128 ? -4.199 -9.375 -30.297 1 30.53 128 ALA B N 1
ATOM 2269 C CA . ALA B 1 128 ? -3.172 -10.031 -29.484 1 30.53 128 ALA B CA 1
ATOM 2270 C C . ALA B 1 128 ? -3.309 -11.547 -29.562 1 30.53 128 ALA B C 1
ATOM 2272 O O . ALA B 1 128 ? -4.234 -12.125 -28.984 1 30.53 128 ALA B O 1
ATOM 2273 N N . SER B 1 129 ? -2.928 -12.266 -30.719 1 29.77 129 SER B N 1
ATOM 2274 C CA . SER B 1 129 ? -2.789 -13.719 -30.688 1 29.77 129 SER B CA 1
ATOM 2275 C C . SER B 1 129 ? -2.016 -14.188 -29.469 1 29.77 129 SER B C 1
ATOM 2277 O O . SER B 1 129 ? -0.965 -13.633 -29.141 1 29.77 129 SER B O 1
ATOM 2279 N N . ARG B 1 130 ? -2.557 -14.977 -28.641 1 31.36 130 ARG B N 1
ATOM 2280 C CA . ARG B 1 130 ? -2.24 -15.844 -27.5 1 31.36 130 ARG B CA 1
ATOM 2281 C C . ARG B 1 130 ? -1.188 -16.875 -27.891 1 31.36 130 ARG B C 1
ATOM 2283 O O . ARG B 1 130 ? -1.443 -17.75 -28.719 1 31.36 130 ARG B O 1
ATOM 2290 N N . ILE B 1 131 ? 0.068 -16.562 -28.062 1 30.06 131 ILE B N 1
ATOM 2291 C CA . ILE B 1 131 ? 0.993 -17.688 -28.234 1 30.06 131 ILE B CA 1
ATOM 2292 C C . ILE B 1 131 ? 0.699 -18.75 -27.188 1 30.06 131 ILE B C 1
ATOM 2294 O O . ILE B 1 131 ? 0.538 -18.453 -26 1 30.06 131 ILE B O 1
ATOM 2298 N N . SER B 1 132 ? 0.031 -19.922 -27.547 1 29.78 132 SER B N 1
ATOM 2299 C CA . SER B 1 132 ? 0.023 -21.297 -27.062 1 29.78 132 SER B CA 1
ATOM 2300 C C . SER B 1 132 ? 1.405 -21.719 -26.578 1 29.78 132 SER B C 1
ATOM 2302 O O . SER B 1 132 ? 2.42 -21.188 -27.031 1 29.78 132 SER B O 1
ATOM 2304 N N . PRO B 1 133 ? 1.413 -22.562 -25.438 1 29.83 133 PRO B N 1
ATOM 2305 C CA . PRO B 1 133 ? 2.596 -23.203 -24.859 1 29.83 133 PRO B CA 1
ATOM 2306 C C . PRO B 1 133 ? 3.562 -23.734 -25.922 1 29.83 133 PRO B C 1
ATOM 2308 O O . PRO B 1 133 ? 3.395 -23.438 -27.109 1 29.83 133 PRO B O 1
ATOM 2311 N N . ASN B 1 134 ? 3.73 -25.141 -25.859 1 30.2 134 ASN B N 1
ATOM 2312 C CA . ASN B 1 134 ? 4.91 -25.953 -26.156 1 30.2 134 ASN B CA 1
ATOM 2313 C C . ASN B 1 134 ? 5.176 -26.031 -27.656 1 30.2 134 ASN B C 1
ATOM 2315 O O . ASN B 1 134 ? 4.402 -26.641 -28.391 1 30.2 134 ASN B O 1
ATOM 2319 N N . GLU B 1 135 ? 5.488 -25.078 -28.266 1 29.25 135 GLU B N 1
ATOM 2320 C CA . GLU B 1 135 ? 5.949 -25.359 -29.609 1 29.25 135 GLU B CA 1
ATOM 2321 C C . GLU B 1 135 ? 6.992 -26.484 -29.625 1 29.25 135 GLU B C 1
ATOM 2323 O O . GLU B 1 135 ? 8.172 -26.234 -29.359 1 29.25 135 GLU B O 1
ATOM 2328 N N . GLU B 1 136 ? 6.621 -27.641 -28.672 1 28.88 136 GLU B N 1
ATOM 2329 C CA . GLU B 1 136 ? 7.445 -28.828 -28.875 1 28.88 136 GLU B CA 1
ATOM 2330 C C . GLU B 1 136 ? 7.566 -29.156 -30.375 1 28.88 136 GLU B C 1
ATOM 2332 O O . GLU B 1 136 ? 6.574 -29.484 -31.016 1 28.88 136 GLU B O 1
ATOM 2337 N N . ASN B 1 137 ? 8.305 -28.484 -31 1 26.55 137 ASN B N 1
ATOM 2338 C CA . ASN B 1 137 ? 8.711 -28.859 -32.344 1 26.55 137 ASN B CA 1
ATOM 2339 C C . ASN B 1 137 ? 8.938 -30.359 -32.469 1 26.55 137 ASN B C 1
ATOM 2341 O O . ASN B 1 137 ? 9.406 -31 -31.531 1 26.55 137 ASN B O 1
ATOM 2345 N N . GLU B 1 138 ? 8.461 -31.094 -33.531 1 26.91 138 GLU B N 1
ATOM 2346 C CA . GLU B 1 138 ? 8.281 -32.312 -34.281 1 26.91 138 GLU B CA 1
ATOM 2347 C C . GLU B 1 138 ? 9.578 -33.125 -34.344 1 26.91 138 GLU B C 1
ATOM 2349 O O . GLU B 1 138 ? 9.578 -34.344 -34.094 1 26.91 138 GLU B O 1
ATOM 2354 N N . ASP B 1 139 ? 10.602 -32.75 -35.094 1 26.94 139 ASP B N 1
ATOM 2355 C CA . ASP B 1 139 ? 11.102 -33.781 -36 1 26.94 139 ASP B CA 1
ATOM 2356 C C . ASP B 1 139 ? 12.102 -34.688 -35.281 1 26.94 139 ASP B C 1
ATOM 2358 O O . ASP B 1 139 ? 13.258 -34.312 -35.094 1 26.94 139 ASP B O 1
ATOM 2362 N N . PHE B 1 140 ? 11.758 -35.188 -34.094 1 24.08 140 PHE B N 1
ATOM 2363 C CA . PHE B 1 140 ? 12.688 -36.219 -33.625 1 24.08 140 PHE B CA 1
ATOM 2364 C C . PHE B 1 140 ? 13.008 -37.188 -34.781 1 24.08 140 PHE B C 1
ATOM 2366 O O . PHE B 1 140 ? 12.125 -37.906 -35.25 1 24.08 140 PHE B O 1
ATOM 2373 N N . PRO B 1 141 ? 13.961 -36.812 -35.656 1 28.05 141 PRO B N 1
ATOM 2374 C CA . PRO B 1 141 ? 14.391 -37.75 -36.688 1 28.05 141 PRO B CA 1
ATOM 2375 C C . PRO B 1 141 ? 14.625 -39.156 -36.156 1 28.05 141 PRO B C 1
ATOM 2377 O O . PRO B 1 141 ? 15.266 -39.344 -35.125 1 28.05 141 PRO B O 1
ATOM 2380 N N . LEU B 1 142 ? 13.523 -40.062 -36.219 1 25.77 142 LEU B N 1
ATOM 2381 C CA . LEU B 1 142 ? 13.656 -41.5 -36.219 1 25.77 142 LEU B CA 1
ATOM 2382 C C . LEU B 1 142 ? 14.938 -41.938 -36.906 1 25.77 142 LEU B C 1
ATOM 2384 O O . LEU B 1 142 ? 15.086 -41.719 -38.125 1 25.77 142 LEU B O 1
ATOM 2388 N N . GLN B 1 143 ? 16.109 -41.5 -36.344 1 23.69 143 GLN B N 1
ATOM 2389 C CA . GLN B 1 143 ? 17.359 -42.094 -36.812 1 23.69 143 GLN B CA 1
ATOM 2390 C C . GLN B 1 143 ? 17.156 -43.594 -37.156 1 23.69 143 GLN B C 1
ATOM 2392 O O . GLN B 1 143 ? 16.625 -44.344 -36.344 1 23.69 143 GLN B O 1
ATOM 2397 N N . ASN B 1 144 ? 17.094 -43.906 -38.438 1 27.19 144 ASN B N 1
ATOM 2398 C CA . ASN B 1 144 ? 17.25 -45.125 -39.188 1 27.19 144 ASN B CA 1
ATOM 2399 C C . ASN B 1 144 ? 18.359 -46.031 -38.594 1 27.19 144 ASN B C 1
ATOM 2401 O O . ASN B 1 144 ? 19.531 -45.812 -38.875 1 27.19 144 ASN B O 1
ATOM 2405 N N . ILE B 1 145 ? 18.547 -45.969 -37.219 1 22.78 145 ILE B N 1
ATOM 2406 C CA . ILE B 1 145 ? 19.641 -46.875 -36.938 1 22.78 145 ILE B CA 1
ATOM 2407 C C . ILE B 1 145 ? 19.312 -48.25 -37.5 1 22.78 145 ILE B C 1
ATOM 2409 O O . ILE B 1 145 ? 18.266 -48.844 -37.219 1 22.78 145 ILE B O 1
ATOM 2413 N N . SER B 1 146 ? 19.844 -48.469 -38.688 1 27.02 146 SER B N 1
ATOM 2414 C CA . SER B 1 146 ? 20.109 -49.688 -39.469 1 27.02 146 SER B CA 1
ATOM 2415 C C . SER B 1 146 ? 20.516 -50.812 -38.531 1 27.02 146 SER B C 1
ATOM 2417 O O . SER B 1 146 ? 21.531 -50.719 -37.844 1 27.02 146 SER B O 1
ATOM 2419 N N . LEU B 1 147 ? 19.422 -51.375 -37.75 1 21.36 147 LEU B N 1
ATOM 2420 C CA . LEU B 1 147 ? 19.719 -52.812 -37.688 1 21.36 147 LEU B CA 1
ATOM 2421 C C . LEU B 1 147 ? 19.688 -53.438 -39.094 1 21.36 147 LEU B C 1
ATOM 2423 O O . LEU B 1 147 ? 18.875 -53.062 -39.906 1 21.36 147 LEU B O 1
#

Nearest PDB structures (foldseek):
  5ww0-assembly1_B  TM=9.947E-01  e=2.471E-21  Schizosaccharomyces pombe 972h-
  5ww0-assembly1_A  TM=9.517E-01  e=3.045E-22  Schizosaccharomyces pombe 972h-
  3kmj-assembly1_A  TM=9.114E-01  e=4.676E-09  Paramecium bursaria Chlorella virus 1
  3kma-assembly1_B  TM=9.056E-01  e=1.681E-08  Paramecium bursaria Chlorella virus 1
  3s8p-assembly2_B  TM=7.770E-01  e=1.722E-07  Homo sapiens

InterPro domains:
  IPR001214 SET domain [PF00856] (19-116)
  IPR001214 SET domain [PS50280] (8-116)
  IPR001214 SET domain [SM00317] (8-122)
  IPR009207 Histone-lysine N-methyltransferase, H3 lysine-37 specific [PIRSF022536] (1-140)
  IPR046341 SET domain superfamily [G3DSA:2.170.270.10] (6-127)
  IPR046341 SET domain superfamily [SSF82199] (6-122)

Solvent-accessible surface area (backbone atoms only — not comparable to full-atom values): 16844 Å² total; per-residue (Å²): 105,78,45,69,52,62,76,43,64,36,27,38,31,58,42,96,59,98,48,61,32,32,27,25,71,42,70,39,62,50,70,36,79,57,42,73,12,52,43,52,75,37,51,39,65,40,29,76,76,19,41,60,73,38,75,51,62,79,51,50,41,86,40,77,90,62,18,35,27,34,40,25,34,63,59,58,40,48,38,69,32,97,78,44,43,32,45,49,43,77,36,82,90,77,40,33,38,36,31,27,26,68,37,69,40,49,60,69,36,73,47,19,26,56,86,62,88,63,57,61,74,59,62,78,85,64,72,82,75,79,78,65,87,78,76,83,81,74,82,72,73,81,72,82,73,81,120,104,78,45,69,52,62,74,42,64,36,27,38,32,58,42,96,58,98,50,61,32,33,26,25,71,42,70,40,62,50,70,37,77,56,41,72,12,51,44,52,73,37,52,39,65,40,28,75,76,19,41,60,71,38,74,50,61,80,51,49,41,87,42,78,89,63,17,36,28,35,40,24,35,62,59,58,40,47,38,68,32,96,77,44,43,32,43,49,44,76,36,82,87,79,39,34,37,38,31,26,26,68,38,70,40,48,60,70,36,72,48,19,26,55,86,64,89,61,60,59,76,62,68,77,86,63,88,71,81,73,82,70,80,78,80,72,77,73,82,71,71,78,72,77,70,78,121

Organism: Schizosaccharomyces pombe (strain 972 / ATCC 24843) (NCBI:txid284812)